Protein AF-A0A9P7K739-F1 (afdb_monomer_lite)

Structure (mmCIF, N/CA/C/O backbone):
data_AF-A0A9P7K739-F1
#
_entry.id   AF-A0A9P7K739-F1
#
loop_
_atom_site.group_PDB
_atom_site.id
_atom_site.type_symbol
_atom_site.label_atom_id
_atom_site.label_alt_id
_atom_site.label_comp_id
_atom_site.label_asym_id
_atom_site.label_entity_id
_atom_site.label_seq_id
_atom_site.pdbx_PDB_ins_code
_atom_site.Cartn_x
_atom_site.Cartn_y
_atom_site.Cartn_z
_atom_site.occupancy
_atom_site.B_iso_or_equiv
_atom_site.auth_seq_id
_atom_site.auth_comp_id
_atom_site.auth_asym_id
_atom_site.auth_atom_id
_atom_site.pdbx_PDB_model_num
ATOM 1 N N . MET A 1 1 ? -14.513 -6.917 37.437 1.00 59.06 1 MET A N 1
ATOM 2 C CA . MET A 1 1 ? -15.025 -7.796 36.363 1.00 59.06 1 MET A CA 1
ATOM 3 C C . MET A 1 1 ? -13.858 -8.603 35.803 1.00 59.06 1 MET A C 1
ATOM 5 O O . MET A 1 1 ? -12.875 -7.998 35.374 1.00 59.06 1 MET A O 1
ATOM 9 N N . ASP A 1 2 ? -13.945 -9.932 35.868 1.00 82.88 2 ASP A N 1
ATOM 10 C CA . ASP A 1 2 ? -12.920 -10.874 35.389 1.00 82.88 2 ASP A CA 1
ATOM 11 C C . ASP A 1 2 ? -12.522 -10.598 33.917 1.00 82.88 2 ASP A C 1
ATOM 13 O O . ASP A 1 2 ? -13.332 -10.097 33.127 1.00 82.88 2 ASP A O 1
ATOM 17 N N . ARG A 1 3 ? -11.258 -10.857 33.553 1.00 74.19 3 ARG A N 1
ATOM 18 C CA . ARG A 1 3 ? -10.742 -10.706 32.179 1.00 74.19 3 ARG A CA 1
ATOM 19 C C . ARG A 1 3 ? -11.468 -11.645 31.219 1.00 74.19 3 ARG A C 1
ATOM 21 O O . ARG A 1 3 ? -11.829 -11.211 30.130 1.00 74.19 3 ARG A O 1
ATOM 28 N N . THR A 1 4 ? -11.750 -12.873 31.641 1.00 80.75 4 THR A N 1
ATOM 29 C CA . THR A 1 4 ? -12.444 -13.879 30.823 1.00 80.75 4 THR A CA 1
ATOM 30 C C . THR A 1 4 ? -13.856 -13.419 30.464 1.00 80.75 4 THR A C 1
ATOM 32 O O . THR A 1 4 ? -14.240 -13.415 29.293 1.00 80.75 4 THR A O 1
ATOM 35 N N . ALA A 1 5 ? -14.591 -12.912 31.458 1.00 79.19 5 ALA A N 1
ATOM 36 C CA . ALA A 1 5 ? -15.921 -12.337 31.269 1.00 79.19 5 ALA A CA 1
ATOM 37 C C . ALA A 1 5 ? -15.910 -11.116 30.329 1.00 79.19 5 ALA A C 1
ATOM 39 O O . ALA A 1 5 ? -16.837 -10.928 29.542 1.00 79.19 5 ALA A O 1
ATOM 40 N N . LEU A 1 6 ? -14.846 -10.302 30.359 1.00 75.12 6 LEU A N 1
ATOM 41 C CA . LEU A 1 6 ? -14.704 -9.175 29.435 1.00 75.12 6 LEU A CA 1
ATOM 42 C C . LEU A 1 6 ? -14.534 -9.622 27.991 1.00 75.12 6 LEU A C 1
ATOM 44 O O . LEU A 1 6 ? -15.172 -9.078 27.094 1.00 75.12 6 LEU A O 1
ATOM 48 N N . THR A 1 7 ? -13.636 -10.579 27.768 1.00 80.00 7 THR A N 1
ATOM 49 C CA . THR A 1 7 ? -13.336 -11.079 26.429 1.00 80.00 7 THR A CA 1
ATOM 50 C C . THR A 1 7 ? -14.565 -11.746 25.823 1.00 80.00 7 THR A C 1
ATOM 52 O O . THR A 1 7 ? -14.852 -11.526 24.647 1.00 80.00 7 THR A O 1
ATOM 55 N N . ALA A 1 8 ? -15.330 -12.492 26.627 1.00 83.44 8 ALA A N 1
ATOM 56 C CA . ALA A 1 8 ? -16.600 -13.072 26.206 1.00 83.44 8 ALA A CA 1
ATOM 57 C C . ALA A 1 8 ? -17.626 -11.991 25.820 1.00 83.44 8 ALA A C 1
ATOM 59 O O . ALA A 1 8 ? -18.196 -12.052 24.732 1.00 83.44 8 ALA A O 1
ATOM 60 N N . ALA A 1 9 ? -17.798 -10.957 26.652 1.00 82.00 9 ALA A N 1
ATOM 61 C CA . ALA A 1 9 ? -18.731 -9.863 26.378 1.00 82.00 9 ALA A CA 1
ATOM 62 C C . ALA A 1 9 ? -18.349 -9.052 25.124 1.00 82.00 9 ALA 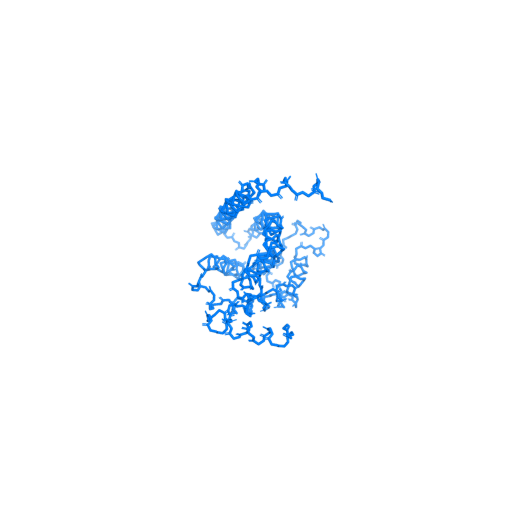A C 1
ATOM 64 O O . ALA A 1 9 ? -19.210 -8.707 24.314 1.00 82.00 9 ALA A O 1
ATOM 65 N N . PHE A 1 10 ? -17.053 -8.791 24.924 1.00 83.12 10 PHE A N 1
ATOM 66 C CA . PHE A 1 10 ? -16.542 -8.142 23.717 1.00 83.12 10 PHE A CA 1
ATOM 67 C C . PHE A 1 10 ? -16.831 -8.970 22.461 1.00 83.12 10 PHE A C 1
ATOM 69 O O . PHE A 1 10 ? -17.372 -8.439 21.494 1.00 83.12 10 PHE A O 1
ATOM 76 N N . ARG A 1 11 ? -16.511 -10.273 22.476 1.00 83.94 11 ARG A N 1
ATOM 77 C CA . ARG A 1 11 ? -16.771 -11.166 21.336 1.00 83.94 11 ARG A CA 1
ATOM 78 C C . ARG A 1 11 ? -18.259 -11.263 21.021 1.00 83.94 11 ARG A C 1
ATOM 80 O O . ARG A 1 11 ? -18.623 -11.163 19.858 1.00 83.94 11 ARG A O 1
ATOM 87 N N . ALA A 1 12 ? -19.111 -11.380 22.039 1.00 85.31 12 ALA A N 1
ATOM 88 C CA . ALA A 1 12 ? -20.559 -11.415 21.854 1.00 85.31 12 ALA A CA 1
ATOM 89 C C . ALA A 1 12 ? -21.079 -10.137 21.173 1.00 85.31 12 ALA A C 1
ATOM 91 O O . ALA A 1 12 ? -21.854 -10.212 20.222 1.00 85.31 12 ALA A O 1
ATOM 92 N N . LYS A 1 13 ? -20.600 -8.959 21.597 1.00 84.62 13 LYS A N 1
ATOM 93 C CA . LYS A 1 13 ? -20.976 -7.677 20.982 1.00 84.62 13 LYS A CA 1
ATOM 94 C C . LYS A 1 13 ? -20.427 -7.528 19.560 1.00 84.62 13 LYS A C 1
ATOM 96 O O . LYS A 1 13 ? -21.129 -7.029 18.682 1.00 84.62 13 LYS A O 1
ATOM 101 N N . LEU A 1 14 ? -19.197 -7.986 19.319 1.00 84.56 14 LEU A N 1
ATOM 102 C CA . LEU A 1 14 ? -18.594 -8.020 17.987 1.00 84.56 14 LEU A CA 1
ATOM 103 C C . LEU A 1 14 ? -19.413 -8.893 17.032 1.00 84.56 14 LEU A C 1
ATOM 105 O O . LEU A 1 14 ? -19.762 -8.430 15.945 1.00 84.56 14 LEU A O 1
ATOM 109 N N . HIS A 1 15 ? -19.774 -10.098 17.470 1.00 85.88 15 HIS A N 1
ATOM 110 C CA . HIS A 1 15 ? -20.603 -11.033 16.718 1.00 85.88 15 HIS A CA 1
ATOM 111 C C . HIS A 1 15 ? -21.984 -10.438 16.411 1.00 85.88 15 HIS A C 1
ATOM 113 O O . HIS A 1 15 ? -22.372 -10.346 15.249 1.00 85.88 15 HIS A O 1
ATOM 119 N N . ALA A 1 16 ? -22.677 -9.914 17.429 1.00 85.69 16 ALA A N 1
ATOM 120 C CA . ALA A 1 16 ? -23.993 -9.290 17.277 1.00 85.69 16 ALA A CA 1
ATOM 121 C C . ALA A 1 16 ? -23.985 -8.072 16.336 1.00 85.69 16 ALA A C 1
ATOM 123 O O . ALA A 1 16 ? -24.974 -7.796 15.665 1.00 85.69 16 ALA A O 1
ATOM 124 N N . SER A 1 17 ? -22.866 -7.343 16.256 1.00 83.25 17 SER A N 1
ATOM 125 C CA . SER A 1 17 ? -22.725 -6.204 15.341 1.00 83.25 17 SER A CA 1
ATOM 126 C C . SER A 1 17 ? -22.482 -6.596 13.878 1.00 83.25 17 SER A C 1
ATOM 128 O O . SER A 1 17 ? -22.439 -5.716 13.019 1.00 83.25 17 SER A O 1
ATOM 130 N N . GLY A 1 18 ? -22.238 -7.881 13.588 1.00 82.69 18 GLY A N 1
ATOM 131 C CA . GLY A 1 18 ? -21.850 -8.365 12.260 1.00 82.69 18 GLY A CA 1
ATOM 132 C C . GLY A 1 18 ? -20.458 -7.908 11.795 1.00 82.69 18 GLY A C 1
ATOM 133 O O . GLY A 1 18 ? -20.056 -8.200 10.671 1.00 82.69 18 GLY A O 1
ATOM 134 N N . LYS A 1 19 ? -19.690 -7.204 12.641 1.00 80.38 19 LYS A N 1
ATOM 135 C CA . LYS A 1 19 ? -18.358 -6.660 12.308 1.00 80.38 19 LYS A CA 1
ATOM 136 C C . LYS A 1 19 ? -17.217 -7.649 12.561 1.00 80.38 19 LYS A C 1
ATOM 138 O O . LYS A 1 19 ? -16.055 -7.306 12.351 1.00 80.38 19 LYS A O 1
ATOM 143 N N . GLU A 1 20 ? -17.518 -8.866 13.006 1.00 83.06 20 GLU A N 1
ATOM 144 C CA . GLU A 1 20 ? -16.526 -9.899 13.327 1.00 83.06 20 GLU A CA 1
ATOM 145 C C . GLU A 1 20 ? -15.560 -10.218 12.171 1.00 83.06 20 GLU A C 1
ATOM 147 O O . GLU A 1 20 ? -14.346 -10.133 12.387 1.00 83.06 20 GLU A O 1
ATOM 152 N N . PRO A 1 21 ? -16.029 -10.465 10.928 1.00 80.25 21 PRO A N 1
ATOM 153 C CA . PRO A 1 21 ? -15.128 -10.745 9.808 1.00 80.25 21 PRO A CA 1
ATOM 154 C C . PRO A 1 21 ? -14.206 -9.564 9.493 1.00 80.25 21 PRO A C 1
ATOM 156 O O . PRO A 1 21 ? -13.033 -9.741 9.182 1.00 80.25 21 PRO A O 1
ATOM 159 N N . MET A 1 22 ? -14.728 -8.345 9.621 1.00 78.56 22 MET A N 1
ATOM 160 C CA . MET A 1 22 ? -13.981 -7.113 9.397 1.00 78.56 22 MET A CA 1
ATOM 161 C C . MET A 1 22 ? -12.893 -6.920 10.456 1.00 78.56 22 MET A C 1
ATOM 163 O O . MET A 1 22 ? -11.759 -6.582 10.127 1.00 78.56 22 MET A O 1
ATOM 167 N N . TYR A 1 23 ? -13.219 -7.151 11.727 1.00 81.69 23 TYR A N 1
ATOM 168 C CA . TYR A 1 23 ? -12.283 -7.011 12.836 1.00 81.69 23 TYR A CA 1
ATOM 169 C C . TYR A 1 23 ? -11.104 -7.989 12.718 1.00 81.69 23 TYR A C 1
ATOM 171 O O . TYR A 1 23 ? -9.946 -7.566 12.754 1.00 81.69 23 TYR A O 1
ATOM 179 N N . TYR A 1 24 ? -11.385 -9.280 12.513 1.00 84.00 24 TYR A N 1
ATOM 180 C CA . TYR A 1 24 ? -10.335 -10.287 12.343 1.00 84.00 24 TYR A CA 1
ATOM 181 C C . TYR A 1 24 ? -9.588 -10.139 11.017 1.00 84.00 24 TYR A C 1
ATOM 183 O O . TYR A 1 24 ? -8.374 -10.330 10.988 1.00 84.00 24 TYR A O 1
ATOM 191 N N . GLY A 1 25 ? -10.274 -9.713 9.952 1.00 81.44 25 GLY A N 1
ATOM 192 C CA . GLY A 1 25 ? -9.646 -9.372 8.678 1.00 81.44 25 GLY A CA 1
ATOM 193 C C . GLY A 1 25 ? -8.600 -8.267 8.831 1.00 81.44 25 GLY A C 1
ATOM 194 O O . GLY A 1 25 ? -7.472 -8.436 8.383 1.00 81.44 25 GLY A O 1
ATOM 195 N N . LEU A 1 26 ? -8.912 -7.177 9.544 1.00 79.44 26 LEU A N 1
ATOM 196 C CA . LEU A 1 26 ? -7.956 -6.086 9.793 1.00 79.44 26 LEU A CA 1
ATOM 197 C C . LEU A 1 26 ? -6.747 -6.537 10.632 1.00 79.44 26 LEU A C 1
ATOM 199 O O . LEU A 1 26 ? -5.622 -6.111 10.369 1.00 79.44 26 LEU A O 1
ATOM 203 N N 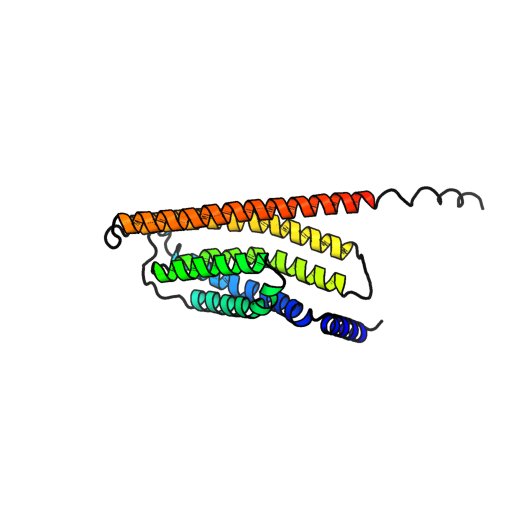. LEU A 1 27 ? -6.956 -7.404 11.629 1.00 83.75 27 LEU A N 1
ATOM 204 C CA . LEU A 1 27 ? -5.861 -7.978 12.421 1.00 83.75 27 LEU A CA 1
ATOM 205 C C . LEU A 1 27 ? -4.948 -8.868 11.572 1.00 83.75 27 LEU A C 1
ATOM 207 O O . LEU A 1 27 ? -3.725 -8.730 11.639 1.00 83.75 27 LEU A O 1
ATOM 211 N N . LEU A 1 28 ? -5.539 -9.741 10.752 1.00 84.56 28 LEU A N 1
ATOM 212 C CA . LEU A 1 28 ? -4.801 -10.588 9.822 1.00 84.56 28 LEU A CA 1
ATOM 213 C C . LEU A 1 28 ? -4.026 -9.740 8.809 1.00 84.56 28 LEU A C 1
ATOM 215 O O . LEU A 1 28 ? -2.846 -9.994 8.589 1.00 84.56 28 LEU A O 1
ATOM 219 N N . CYS A 1 29 ? -4.640 -8.687 8.264 1.00 80.12 29 CYS A N 1
ATOM 220 C CA . CYS A 1 29 ? -3.971 -7.753 7.362 1.00 80.12 29 CYS A CA 1
ATOM 221 C C . CYS A 1 29 ? -2.737 -7.130 8.017 1.00 80.12 29 CYS A C 1
ATOM 223 O O . CYS A 1 29 ? -1.662 -7.163 7.431 1.00 80.12 29 CYS A O 1
ATOM 225 N N . ASN A 1 30 ? -2.848 -6.623 9.248 1.00 82.69 30 ASN A N 1
ATOM 226 C CA . ASN A 1 30 ? -1.698 -6.070 9.969 1.00 82.69 30 ASN A CA 1
ATOM 227 C C . ASN A 1 30 ? -0.558 -7.079 10.126 1.00 82.69 30 ASN A C 1
ATOM 229 O O . ASN A 1 30 ? 0.599 -6.738 9.876 1.00 82.69 30 ASN A O 1
ATOM 233 N N . LEU A 1 31 ? -0.880 -8.314 10.510 1.00 85.50 31 LEU A N 1
ATOM 234 C CA . LEU A 1 31 ? 0.114 -9.369 10.665 1.00 85.50 31 LEU A CA 1
ATOM 235 C C . LEU A 1 31 ? 0.797 -9.693 9.330 1.00 85.50 31 LEU A C 1
ATOM 237 O O . LEU A 1 31 ? 2.024 -9.690 9.246 1.00 85.50 31 LEU A O 1
ATOM 241 N N . LEU A 1 32 ? 0.007 -9.904 8.275 1.00 84.06 32 LEU A N 1
ATOM 242 C CA . LEU A 1 32 ? 0.515 -10.203 6.939 1.00 84.06 32 LEU A CA 1
ATOM 243 C C . LEU A 1 32 ? 1.358 -9.054 6.383 1.00 84.06 32 LEU A C 1
ATOM 245 O O . LEU A 1 32 ? 2.389 -9.309 5.775 1.00 84.06 32 LEU A O 1
ATOM 249 N N . MET A 1 33 ? 0.983 -7.795 6.624 1.00 81.19 33 MET A N 1
ATOM 250 C CA . MET A 1 33 ? 1.767 -6.631 6.199 1.00 81.19 33 MET A CA 1
ATOM 251 C C . MET A 1 33 ? 3.132 -6.558 6.878 1.00 81.19 33 MET A C 1
ATOM 253 O O . MET A 1 33 ? 4.126 -6.281 6.207 1.00 81.19 33 MET A O 1
ATOM 257 N N . LEU A 1 34 ? 3.183 -6.810 8.188 1.00 82.88 34 LEU A N 1
ATOM 258 C CA . LEU A 1 34 ? 4.429 -6.802 8.955 1.00 82.88 34 LEU A CA 1
ATOM 259 C C . LEU A 1 34 ? 5.368 -7.925 8.510 1.00 82.88 34 LEU A C 1
ATOM 261 O O . LEU A 1 34 ? 6.566 -7.694 8.369 1.00 82.88 34 LEU A O 1
ATOM 265 N N . ILE A 1 35 ? 4.820 -9.112 8.237 1.00 86.12 35 ILE A N 1
ATOM 266 C CA . ILE A 1 35 ? 5.601 -10.258 7.762 1.00 86.12 35 ILE A CA 1
ATOM 267 C C . ILE A 1 35 ? 6.033 -10.057 6.307 1.00 86.12 35 ILE A C 1
ATOM 269 O O . ILE A 1 35 ? 7.185 -10.311 5.983 1.00 86.12 35 ILE A O 1
ATOM 273 N N . ALA A 1 36 ? 5.147 -9.583 5.427 1.00 85.69 36 ALA A N 1
ATOM 274 C CA . ALA A 1 36 ? 5.422 -9.447 3.996 1.00 85.69 36 ALA A CA 1
ATOM 275 C C . ALA A 1 36 ? 6.399 -8.311 3.675 1.00 85.69 36 ALA A C 1
ATOM 277 O O . ALA A 1 36 ? 7.162 -8.420 2.716 1.00 85.69 36 ALA A O 1
ATOM 278 N N . PHE A 1 37 ? 6.381 -7.221 4.452 1.00 83.81 37 PHE A N 1
ATOM 279 C CA . PHE A 1 37 ? 7.212 -6.041 4.210 1.00 83.81 37 PHE A CA 1
ATOM 280 C C . PHE A 1 37 ? 8.700 -6.351 3.961 1.00 83.81 37 PHE A C 1
ATOM 282 O O . PHE A 1 37 ? 9.189 -5.945 2.903 1.00 83.81 37 PHE A O 1
ATOM 289 N N . PRO A 1 38 ? 9.427 -7.068 4.844 1.00 85.06 38 PRO A N 1
ATOM 290 C CA . PRO A 1 38 ? 10.844 -7.357 4.623 1.00 85.06 38 PRO A CA 1
ATOM 291 C C . PRO A 1 38 ? 11.086 -8.164 3.342 1.00 85.06 38 PRO A C 1
ATOM 293 O O . PRO A 1 38 ? 12.067 -7.912 2.647 1.00 85.06 38 PRO A O 1
ATOM 296 N N . PHE A 1 39 ? 10.180 -9.074 2.971 1.00 88.75 39 PHE A N 1
ATOM 297 C CA . PHE A 1 39 ? 10.291 -9.829 1.721 1.00 88.75 39 PHE A CA 1
ATOM 298 C C . PHE A 1 39 ? 10.070 -8.940 0.495 1.00 88.75 39 PHE A C 1
ATOM 300 O O . PHE A 1 39 ? 10.852 -9.008 -0.452 1.00 88.75 39 PHE A O 1
ATOM 307 N N . CYS A 1 40 ? 9.066 -8.056 0.529 1.00 84.06 40 CYS A N 1
ATOM 308 C CA . CYS A 1 40 ? 8.819 -7.089 -0.541 1.00 84.06 40 CYS A CA 1
ATOM 309 C C . CYS A 1 40 ? 9.993 -6.112 -0.707 1.00 84.06 40 CYS A C 1
ATOM 311 O O . CYS A 1 40 ? 10.435 -5.860 -1.827 1.00 84.06 40 CYS A O 1
ATOM 313 N N . ALA A 1 41 ? 10.527 -5.592 0.402 1.00 81.94 41 ALA A N 1
ATOM 314 C CA . ALA A 1 41 ? 11.668 -4.683 0.399 1.00 81.94 41 ALA A CA 1
ATOM 315 C C . ALA A 1 41 ? 12.941 -5.373 -0.110 1.00 81.94 41 ALA A C 1
ATOM 317 O O . ALA A 1 41 ? 13.647 -4.804 -0.935 1.00 81.94 41 ALA A O 1
ATOM 318 N N . ASN A 1 42 ? 13.206 -6.611 0.316 1.00 84.69 42 ASN A N 1
ATOM 319 C CA . ASN A 1 42 ? 14.351 -7.388 -0.152 1.00 84.69 42 ASN A CA 1
ATOM 320 C C . ASN A 1 42 ? 14.244 -7.743 -1.642 1.00 84.69 42 ASN A C 1
ATOM 322 O O . ASN A 1 42 ? 15.225 -7.620 -2.368 1.00 84.69 42 ASN A O 1
ATOM 326 N N . ALA A 1 43 ? 13.061 -8.149 -2.114 1.00 82.69 43 ALA A N 1
ATOM 327 C CA . ALA A 1 43 ? 12.824 -8.431 -3.530 1.00 82.69 43 ALA A CA 1
ATOM 328 C C . ALA A 1 43 ? 13.028 -7.176 -4.391 1.00 82.69 43 ALA A C 1
ATOM 330 O O . ALA A 1 43 ? 13.725 -7.230 -5.401 1.00 82.69 43 ALA A O 1
ATOM 331 N N . PHE A 1 44 ? 12.495 -6.030 -3.949 1.00 79.25 44 PHE A N 1
ATOM 332 C CA . PHE A 1 44 ? 12.751 -4.741 -4.587 1.00 79.25 44 PHE A CA 1
ATOM 333 C C . PHE A 1 44 ? 14.248 -4.404 -4.582 1.00 79.25 44 PHE A C 1
ATOM 335 O O . PHE A 1 44 ? 14.824 -4.118 -5.628 1.00 79.25 44 PHE A O 1
ATOM 342 N N . TRP A 1 45 ? 14.905 -4.489 -3.423 1.00 77.94 45 TRP A N 1
ATOM 343 C CA . TRP A 1 45 ? 16.311 -4.125 -3.294 1.00 77.94 45 TRP A CA 1
ATOM 344 C C . TRP A 1 45 ? 17.214 -4.991 -4.171 1.00 77.94 45 TRP A C 1
ATOM 346 O O . TRP A 1 45 ? 18.045 -4.472 -4.904 1.00 77.94 45 TRP A O 1
ATOM 356 N N . LYS A 1 46 ? 17.017 -6.311 -4.176 1.00 77.62 46 LYS A N 1
ATOM 357 C CA . LYS A 1 46 ? 17.796 -7.222 -5.024 1.00 77.62 46 LYS A CA 1
ATOM 358 C C . LYS A 1 46 ? 17.566 -6.985 -6.514 1.00 77.62 46 LYS A C 1
ATOM 360 O O . LYS A 1 46 ? 18.513 -7.083 -7.288 1.00 77.62 46 LYS A O 1
ATOM 365 N N . GLN A 1 47 ? 16.339 -6.662 -6.915 1.00 73.69 47 GLN A N 1
ATOM 366 C CA . GLN A 1 47 ? 16.017 -6.437 -8.322 1.00 73.69 47 GLN A CA 1
ATOM 367 C C . GLN A 1 47 ? 16.629 -5.138 -8.867 1.00 73.69 47 GLN A C 1
ATOM 369 O O . GLN A 1 47 ? 17.003 -5.091 -10.034 1.00 73.69 47 GLN A O 1
ATOM 374 N N . TRP A 1 48 ? 16.725 -4.093 -8.040 1.00 69.06 48 TRP A N 1
ATOM 375 C CA . TRP A 1 48 ? 17.105 -2.748 -8.493 1.00 69.06 48 TRP A CA 1
ATOM 376 C C . TRP A 1 48 ? 18.491 -2.282 -8.005 1.00 69.06 48 TRP A C 1
ATOM 378 O O . TRP A 1 48 ? 19.126 -1.451 -8.651 1.00 69.06 48 TRP A O 1
ATOM 388 N N . PHE A 1 49 ? 18.999 -2.836 -6.903 1.00 69.00 49 PHE A N 1
ATOM 389 C CA . PHE A 1 49 ? 20.203 -2.372 -6.190 1.00 69.00 49 PHE A CA 1
ATOM 390 C C . PHE A 1 49 ? 21.232 -3.487 -5.927 1.00 69.00 49 PHE A C 1
ATOM 392 O O . PHE A 1 49 ? 22.073 -3.366 -5.038 1.00 69.00 49 PHE A O 1
ATOM 399 N N . SER A 1 50 ? 21.186 -4.590 -6.678 1.00 61.34 50 SER A N 1
ATOM 400 C CA . SER A 1 50 ? 22.145 -5.700 -6.548 1.00 61.34 50 SER A CA 1
ATOM 401 C C . SER A 1 50 ? 23.569 -5.370 -7.017 1.00 61.34 50 SER A C 1
ATOM 403 O O . SER A 1 50 ? 24.472 -6.168 -6.774 1.00 61.34 50 SER A O 1
ATOM 405 N N . SER A 1 51 ? 23.816 -4.203 -7.624 1.00 52.97 51 SER A N 1
ATOM 406 C CA . SER A 1 51 ? 25.169 -3.701 -7.883 1.00 52.97 51 SER A CA 1
ATOM 407 C C . SER A 1 51 ? 25.273 -2.197 -7.562 1.00 52.97 51 SER A C 1
ATOM 409 O O . SER A 1 51 ? 24.319 -1.453 -7.766 1.00 52.97 51 SER A O 1
ATOM 411 N N . PRO A 1 52 ? 26.420 -1.682 -7.086 1.00 45.81 52 PRO A N 1
ATOM 412 C CA . PRO A 1 52 ? 26.600 -0.244 -6.837 1.00 45.81 52 PRO A CA 1
ATOM 413 C C . PRO A 1 52 ? 26.418 0.631 -8.092 1.00 45.81 52 PRO A C 1
ATOM 415 O O . PRO A 1 52 ? 26.071 1.804 -7.991 1.00 45.81 52 PRO A O 1
ATOM 418 N N . LEU A 1 53 ? 26.606 0.049 -9.283 1.00 48.38 53 LEU A N 1
ATOM 419 C CA . LEU A 1 53 ? 26.341 0.674 -10.584 1.00 48.38 53 LEU A CA 1
ATOM 420 C C . LEU A 1 53 ? 24.898 0.419 -11.071 1.00 48.38 53 LEU A C 1
ATOM 422 O O . LEU A 1 53 ? 24.497 0.935 -12.116 1.00 48.38 53 LEU A O 1
ATOM 426 N N . SER A 1 54 ? 24.099 -0.363 -10.331 1.00 50.66 54 SER A N 1
ATOM 427 C CA . SER A 1 54 ? 22.817 -0.888 -10.801 1.00 50.66 54 SER A CA 1
ATOM 428 C C . SER A 1 54 ? 21.641 0.073 -10.689 1.00 50.66 54 SER A C 1
ATOM 430 O O . SER A 1 54 ? 20.653 -0.118 -11.388 1.00 50.66 54 SER A O 1
ATOM 432 N N . PHE A 1 55 ? 21.763 1.149 -9.907 1.00 45.25 55 PHE A N 1
ATOM 433 C CA . PHE A 1 55 ? 20.785 2.247 -9.910 1.00 45.25 55 PHE A CA 1
ATOM 434 C C . PHE A 1 55 ? 20.625 2.866 -11.317 1.00 45.25 55 PHE A C 1
ATOM 436 O O . PHE A 1 55 ? 19.548 3.348 -11.669 1.00 45.25 55 PHE A O 1
ATOM 443 N N . LEU A 1 56 ? 21.685 2.815 -12.136 1.00 47.81 56 LEU A N 1
ATOM 444 C CA . LEU A 1 56 ? 21.674 3.217 -13.544 1.00 47.81 56 LEU A CA 1
ATOM 445 C C . LEU A 1 56 ? 21.389 2.047 -14.494 1.00 47.81 56 LEU A C 1
ATOM 447 O O . LEU A 1 56 ? 21.071 2.284 -15.664 1.00 47.81 56 LEU A O 1
ATOM 451 N N . SER A 1 57 ? 21.525 0.808 -14.021 1.00 49.25 57 SER A N 1
ATOM 452 C CA . SER A 1 57 ? 21.289 -0.384 -14.825 1.00 49.25 57 SER A CA 1
ATOM 453 C C . SER A 1 57 ? 19.805 -0.702 -14.901 1.00 49.25 57 SER A C 1
ATOM 455 O O . SER A 1 57 ? 19.017 -0.450 -13.993 1.00 49.25 57 SER A O 1
ATOM 457 N N . VAL A 1 58 ? 19.427 -1.242 -16.037 1.00 54.38 58 VAL A N 1
ATOM 458 C CA . VAL A 1 58 ? 18.046 -1.510 -16.395 1.00 54.38 58 VAL A CA 1
ATOM 459 C C . VAL A 1 58 ? 17.659 -2.838 -15.754 1.00 54.38 58 VAL A C 1
ATOM 461 O O . VAL A 1 58 ? 18.474 -3.761 -15.805 1.00 54.38 58 VAL A O 1
ATOM 464 N N . PRO A 1 59 ? 16.460 -2.973 -15.153 1.00 57.97 59 PRO A N 1
ATOM 465 C CA . PRO A 1 59 ? 15.977 -4.262 -14.671 1.00 57.97 59 PRO A CA 1
ATOM 466 C C . PRO A 1 59 ? 16.142 -5.302 -15.749 1.00 57.97 59 PRO A C 1
ATOM 468 O O . PRO A 1 59 ? 15.753 -5.050 -16.890 1.00 57.97 59 PRO A O 1
ATOM 471 N N . ASN A 1 60 ? 16.669 -6.461 -15.374 1.00 55.84 60 ASN A N 1
ATOM 472 C CA . ASN A 1 60 ? 16.773 -7.551 -16.317 1.00 55.84 60 ASN A CA 1
ATOM 473 C C . ASN A 1 60 ? 15.340 -8.021 -16.655 1.00 55.84 60 ASN A C 1
ATOM 475 O O . ASN A 1 60 ? 14.638 -8.502 -15.757 1.00 55.84 60 ASN A O 1
ATOM 479 N N . PRO A 1 61 ? 14.856 -7.805 -17.888 1.00 56.69 61 PRO A N 1
ATOM 480 C CA . PRO A 1 61 ? 13.521 -8.223 -18.307 1.00 56.69 61 PRO A CA 1
ATOM 481 C C . PRO A 1 61 ? 13.441 -9.747 -18.275 1.00 56.69 61 PRO A C 1
ATOM 483 O O . PRO A 1 61 ? 14.437 -10.414 -18.557 1.00 56.69 61 PRO A O 1
ATOM 486 N N . GLY A 1 62 ? 12.297 -10.304 -17.887 1.00 58.44 62 GLY A N 1
ATOM 487 C CA . GLY A 1 62 ? 12.164 -11.751 -17.713 1.00 58.44 62 GLY A CA 1
ATOM 488 C C . GLY A 1 62 ? 12.993 -12.337 -16.561 1.00 58.44 62 GLY A C 1
ATOM 489 O O . GLY A 1 62 ? 13.111 -13.558 -16.458 1.00 58.44 62 GLY A O 1
ATOM 490 N N . ALA A 1 63 ? 13.569 -11.506 -15.677 1.00 68.62 63 ALA A N 1
ATOM 491 C CA . ALA A 1 63 ? 14.179 -12.008 -14.451 1.00 68.62 63 ALA A CA 1
ATOM 492 C C . ALA A 1 63 ? 13.134 -12.799 -13.645 1.00 68.62 63 ALA A C 1
ATOM 494 O O . ALA A 1 63 ? 12.039 -12.275 -13.388 1.00 68.62 63 ALA A O 1
ATOM 495 N N . PRO A 1 64 ? 13.462 -14.032 -13.216 1.00 74.25 64 PRO A N 1
ATOM 496 C CA . PRO A 1 64 ? 12.535 -14.839 -12.445 1.00 74.25 64 PRO A CA 1
ATOM 497 C C . PRO A 1 64 ? 12.183 -14.134 -11.135 1.00 74.25 64 PRO A C 1
ATOM 499 O O . PRO A 1 64 ? 13.001 -13.438 -10.523 1.00 74.25 64 PRO A O 1
ATOM 502 N N . ILE A 1 65 ? 10.944 -14.328 -10.690 1.00 78.69 65 ILE A N 1
ATOM 503 C CA . ILE A 1 65 ? 10.490 -13.851 -9.387 1.00 78.69 65 ILE A CA 1
ATOM 504 C C . ILE A 1 65 ? 11.347 -14.548 -8.323 1.00 78.69 65 ILE A C 1
ATOM 506 O O . ILE A 1 65 ? 11.369 -15.769 -8.225 1.00 78.69 65 ILE A O 1
ATOM 510 N N . SER A 1 66 ? 12.093 -13.772 -7.535 1.00 83.69 66 SER A N 1
ATOM 511 C CA . SER A 1 66 ? 12.865 -14.330 -6.417 1.00 83.69 66 SER A CA 1
ATOM 512 C C . SER A 1 66 ? 11.939 -14.959 -5.369 1.00 83.69 66 SER A C 1
ATOM 514 O O . SER A 1 66 ? 10.815 -14.495 -5.198 1.00 83.69 66 SER A O 1
ATOM 516 N N . THR A 1 67 ? 12.431 -15.893 -4.552 1.00 89.38 67 THR A N 1
ATOM 517 C CA . THR A 1 67 ? 11.659 -16.465 -3.428 1.00 89.38 67 THR A CA 1
ATOM 518 C C . THR A 1 67 ? 11.078 -15.390 -2.497 1.00 89.38 67 THR A C 1
ATOM 520 O O . THR A 1 67 ? 9.951 -15.495 -2.025 1.00 89.38 67 THR A O 1
ATOM 523 N N . SER A 1 68 ? 11.811 -14.293 -2.252 1.00 87.25 68 SER A N 1
ATOM 524 C CA . SER A 1 68 ? 11.272 -13.153 -1.491 1.00 87.25 68 SER A CA 1
ATOM 525 C C . SER A 1 68 ? 10.128 -12.444 -2.227 1.00 87.25 68 SER A C 1
ATOM 527 O O . SER A 1 68 ? 9.172 -11.998 -1.597 1.00 87.25 68 SER A O 1
ATOM 529 N N . GLY A 1 69 ? 10.205 -12.355 -3.554 1.00 83.44 69 GLY A N 1
ATOM 530 C CA . GLY A 1 69 ? 9.134 -11.829 -4.396 1.00 83.44 69 GLY A CA 1
ATOM 531 C C . GLY A 1 69 ? 7.883 -12.705 -4.352 1.00 83.44 69 GLY A C 1
ATOM 532 O O . GLY A 1 69 ? 6.789 -12.178 -4.170 1.00 83.44 69 GLY A O 1
ATOM 533 N N . GLU A 1 70 ? 8.042 -14.027 -4.416 1.00 86.75 70 GLU A N 1
ATOM 534 C CA . GLU A 1 70 ? 6.940 -14.992 -4.304 1.00 86.75 70 GLU A CA 1
ATOM 535 C C . GLU A 1 70 ? 6.235 -14.881 -2.951 1.00 86.75 70 GLU A C 1
ATOM 537 O O . GLU A 1 70 ? 5.009 -14.766 -2.899 1.00 86.75 70 GLU A O 1
ATOM 542 N N . ILE A 1 71 ? 6.999 -14.830 -1.852 1.00 86.88 71 ILE A N 1
ATOM 543 C CA . ILE A 1 71 ? 6.451 -14.644 -0.500 1.00 86.88 71 ILE A CA 1
ATOM 544 C C . ILE A 1 71 ? 5.717 -13.300 -0.402 1.00 86.88 71 ILE A C 1
ATOM 546 O O . ILE A 1 71 ? 4.597 -13.249 0.106 1.00 86.88 71 ILE A O 1
ATOM 550 N N . CYS A 1 72 ? 6.311 -12.216 -0.915 1.00 85.75 72 CYS A N 1
ATOM 551 C CA . CYS A 1 72 ? 5.684 -10.893 -0.936 1.00 85.75 72 CYS A CA 1
ATOM 552 C C . CYS A 1 72 ? 4.332 -10.916 -1.668 1.00 85.75 72 CYS A C 1
ATOM 554 O O . CYS A 1 72 ? 3.322 -10.491 -1.105 1.00 85.75 72 CYS A O 1
ATOM 556 N N . ILE A 1 73 ? 4.303 -11.431 -2.901 1.00 82.25 73 ILE A N 1
ATOM 557 C CA . ILE A 1 73 ? 3.095 -11.492 -3.733 1.00 82.25 73 ILE A CA 1
ATOM 558 C C . ILE A 1 73 ? 2.039 -12.380 -3.071 1.00 82.25 73 ILE A C 1
ATOM 560 O O . ILE A 1 73 ? 0.885 -11.972 -2.962 1.00 82.25 73 ILE A O 1
ATOM 564 N N . THR A 1 74 ? 2.432 -13.549 -2.561 1.00 86.25 74 THR A N 1
ATOM 565 C CA . THR A 1 74 ? 1.516 -14.502 -1.918 1.00 86.25 74 THR A CA 1
ATOM 566 C C . THR A 1 74 ? 0.863 -13.897 -0.680 1.00 86.25 74 THR A C 1
ATOM 568 O O . THR A 1 74 ? -0.363 -13.873 -0.576 1.00 86.25 74 THR A O 1
ATOM 571 N N . MET A 1 75 ? 1.655 -13.332 0.236 1.00 84.00 75 MET A N 1
ATOM 572 C CA . MET A 1 75 ? 1.128 -12.715 1.457 1.00 84.00 75 MET A CA 1
ATOM 573 C C . MET A 1 75 ? 0.202 -11.530 1.148 1.00 84.00 75 MET A C 1
ATOM 575 O O . MET A 1 75 ? -0.811 -11.334 1.822 1.00 84.00 75 MET A O 1
ATOM 579 N N . ARG A 1 76 ? 0.514 -10.755 0.101 1.00 79.38 76 ARG A N 1
ATOM 580 C CA . ARG A 1 76 ? 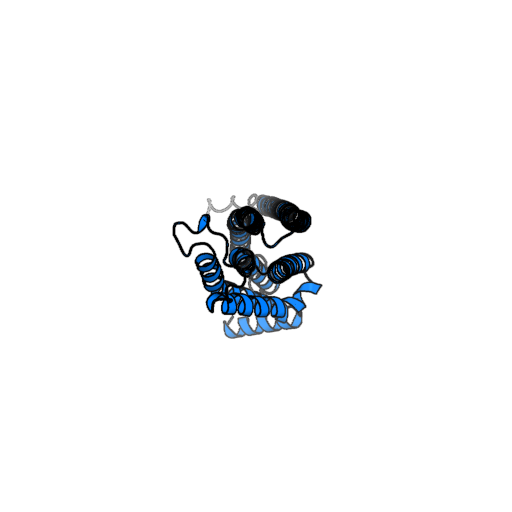-0.335 -9.651 -0.370 1.00 79.38 76 ARG A CA 1
ATOM 581 C C . ARG A 1 76 ? -1.620 -10.144 -1.027 1.00 79.38 76 ARG A C 1
ATOM 583 O O . ARG A 1 76 ? -2.671 -9.559 -0.782 1.00 79.38 76 ARG A O 1
ATOM 590 N N . GLY A 1 77 ? -1.562 -11.239 -1.777 1.00 79.88 77 GLY A N 1
ATOM 591 C CA . GLY A 1 77 ? -2.739 -11.904 -2.330 1.00 79.88 77 GLY A CA 1
ATOM 592 C C . GLY A 1 77 ? -3.689 -12.385 -1.233 1.00 79.88 77 GLY A C 1
ATOM 593 O O . GLY A 1 77 ? -4.876 -12.070 -1.272 1.00 79.88 77 GLY A O 1
ATOM 594 N N . VAL A 1 78 ? -3.166 -13.063 -0.204 1.00 82.06 78 VAL A N 1
ATOM 595 C CA . VAL A 1 78 ? -3.965 -13.505 0.956 1.00 82.06 78 VAL A CA 1
ATOM 596 C C . VAL A 1 78 ? -4.608 -12.313 1.669 1.00 82.06 78 VAL A C 1
ATOM 598 O O . VAL A 1 78 ? -5.794 -12.360 1.994 1.00 82.06 78 VAL A O 1
ATOM 601 N N . MET A 1 79 ? -3.860 -11.221 1.858 1.00 78.94 79 MET A N 1
ATOM 602 C CA . MET A 1 79 ? -4.388 -9.980 2.431 1.00 78.94 79 MET A CA 1
ATOM 603 C C . MET A 1 79 ? -5.566 -9.445 1.604 1.00 78.94 79 MET A C 1
ATOM 605 O O . MET A 1 79 ? -6.646 -9.241 2.154 1.00 78.94 79 MET A O 1
ATOM 609 N N . TRP A 1 80 ? -5.410 -9.302 0.285 1.00 75.81 80 TRP A N 1
ATOM 610 C CA . TRP A 1 80 ? -6.483 -8.809 -0.583 1.00 75.81 80 TRP A CA 1
ATOM 611 C C . TRP A 1 80 ? -7.728 -9.692 -0.558 1.00 75.81 80 TRP A C 1
ATOM 613 O O . TRP A 1 80 ? -8.839 -9.175 -0.452 1.00 75.81 80 TRP A O 1
ATOM 623 N N . LEU A 1 81 ? -7.553 -11.016 -0.591 1.00 76.06 81 LEU A N 1
ATOM 624 C CA . LEU A 1 81 ? -8.663 -11.962 -0.474 1.00 76.06 81 LEU A CA 1
ATOM 625 C C . LEU A 1 81 ? -9.394 -11.811 0.866 1.00 76.06 81 LEU A C 1
ATOM 627 O O . LEU A 1 81 ? -10.625 -11.831 0.903 1.00 76.06 81 LEU A O 1
ATOM 631 N N . SER A 1 82 ? -8.652 -11.594 1.956 1.00 72.12 82 SER A N 1
ATOM 632 C CA . SER A 1 82 ? -9.236 -11.379 3.285 1.00 72.12 82 SER A CA 1
ATOM 633 C C . SER A 1 82 ? -10.021 -10.063 3.403 1.00 72.12 82 SER A C 1
ATOM 635 O O . SER A 1 82 ? -10.921 -9.951 4.237 1.00 72.12 82 SER A O 1
ATOM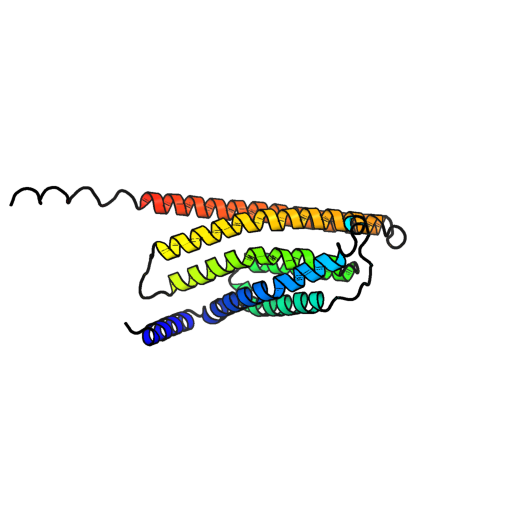 637 N N . GLU A 1 83 ? -9.740 -9.085 2.537 1.00 73.69 83 GLU A N 1
ATOM 638 C CA . GLU A 1 83 ? -10.402 -7.777 2.514 1.00 73.69 83 GLU A CA 1
ATOM 639 C C . GLU A 1 83 ? -11.601 -7.696 1.561 1.00 73.69 83 GLU A C 1
ATOM 641 O O . GLU A 1 83 ? -12.358 -6.727 1.636 1.00 73.69 83 GLU A O 1
ATOM 646 N N . LEU A 1 84 ? -11.854 -8.714 0.727 1.00 75.25 84 LEU A N 1
ATOM 647 C CA . LEU A 1 84 ? -12.957 -8.697 -0.247 1.00 75.25 84 LEU A CA 1
ATOM 648 C C . LEU A 1 84 ? -14.319 -8.401 0.395 1.00 75.25 84 LEU A C 1
ATOM 650 O O . LEU A 1 84 ? -15.091 -7.594 -0.122 1.00 75.25 84 LEU A O 1
ATOM 654 N N . LYS A 1 85 ? -14.603 -8.986 1.566 1.00 68.88 85 LYS A N 1
ATOM 655 C CA . LYS A 1 85 ? -15.853 -8.722 2.305 1.00 68.88 85 LYS A CA 1
ATOM 656 C C . LYS A 1 85 ? -15.936 -7.293 2.859 1.00 68.88 85 LYS A C 1
ATOM 658 O O . LYS A 1 85 ? -17.030 -6.790 3.097 1.00 68.88 85 LYS A O 1
ATOM 663 N N . ASN A 1 86 ? -14.801 -6.616 3.028 1.00 66.62 86 ASN A N 1
ATOM 664 C CA . ASN A 1 86 ? -14.736 -5.238 3.515 1.00 66.62 86 ASN A CA 1
ATOM 665 C C . ASN A 1 86 ? -14.921 -4.201 2.396 1.00 66.62 86 ASN A C 1
ATOM 667 O O . ASN A 1 86 ? -15.192 -3.038 2.694 1.00 66.62 86 ASN A O 1
ATOM 671 N N . LEU A 1 87 ? -14.818 -4.598 1.122 1.00 68.31 87 LEU A N 1
ATOM 672 C CA . LEU A 1 87 ? -14.977 -3.694 -0.023 1.00 68.31 87 LEU A CA 1
ATOM 673 C C . LEU A 1 87 ? -16.357 -3.033 -0.060 1.00 68.31 87 LEU A C 1
ATOM 675 O O . LEU A 1 87 ? -16.461 -1.835 -0.317 1.00 68.31 87 LEU A O 1
ATOM 679 N N . GLN A 1 88 ? -17.408 -3.792 0.265 1.00 66.25 88 GLN A N 1
ATOM 680 C CA . GLN A 1 88 ? -18.791 -3.304 0.250 1.00 66.25 88 GLN A CA 1
ATOM 681 C C . GLN A 1 88 ? -19.027 -2.170 1.254 1.00 66.25 88 GLN A C 1
ATOM 683 O O . GLN A 1 88 ? -19.820 -1.268 1.003 1.00 66.25 88 GLN A O 1
ATOM 688 N N . SER A 1 89 ? -18.316 -2.182 2.383 1.00 66.94 89 SER A N 1
ATOM 689 C CA . SER A 1 89 ? -18.465 -1.166 3.428 1.00 66.94 89 SER A CA 1
ATOM 690 C C . SER A 1 89 ? -17.495 0.010 3.271 1.00 66.94 89 SER A C 1
ATOM 692 O O . SER A 1 89 ? -17.596 0.991 4.013 1.00 66.94 89 SER A O 1
ATOM 694 N N . ARG A 1 90 ? -16.530 -0.065 2.339 1.00 66.00 90 ARG A N 1
ATOM 695 C CA . ARG A 1 90 ? -15.417 0.893 2.244 1.00 66.00 90 ARG A CA 1
ATOM 696 C C . ARG A 1 90 ? -15.025 1.199 0.792 1.00 66.00 90 ARG A C 1
ATOM 698 O O . ARG A 1 90 ? -14.053 0.638 0.289 1.00 66.00 90 ARG A O 1
ATOM 705 N N . PRO A 1 91 ? -15.653 2.204 0.155 1.00 64.31 91 PRO A N 1
ATOM 706 C CA . PRO A 1 91 ? -15.306 2.626 -1.206 1.00 64.31 91 PRO A CA 1
ATOM 707 C C . PRO A 1 91 ? -13.830 3.014 -1.369 1.00 64.31 91 PRO A C 1
ATOM 709 O O . PRO A 1 91 ? -13.211 2.716 -2.382 1.00 64.31 91 PRO A O 1
ATOM 712 N N . ALA A 1 92 ? -13.223 3.629 -0.347 1.00 61.59 92 ALA A N 1
ATOM 713 C CA . ALA A 1 92 ? -11.799 3.973 -0.363 1.00 61.59 92 ALA A CA 1
ATOM 714 C C . ALA A 1 92 ? -10.879 2.742 -0.482 1.00 61.59 92 ALA A C 1
ATOM 716 O O . ALA A 1 92 ? -9.802 2.846 -1.064 1.00 61.59 92 ALA A O 1
ATOM 717 N N . LEU A 1 93 ? -11.312 1.592 0.046 1.00 66.00 93 LEU A N 1
ATOM 718 C CA . LEU A 1 93 ? -10.585 0.329 -0.046 1.00 66.00 93 LEU A CA 1
ATOM 719 C C . LEU A 1 93 ? -10.660 -0.223 -1.480 1.00 66.00 93 LEU A C 1
ATOM 721 O O . LEU A 1 93 ? -9.652 -0.658 -2.019 1.00 66.00 93 LEU A O 1
ATOM 725 N N . VAL A 1 94 ? -11.807 -0.084 -2.156 1.00 66.44 94 VAL A N 1
ATOM 726 C CA . VAL A 1 94 ? -11.977 -0.472 -3.571 1.00 66.44 94 VAL A CA 1
ATOM 727 C C . VAL A 1 94 ? -10.958 0.228 -4.473 1.00 66.44 94 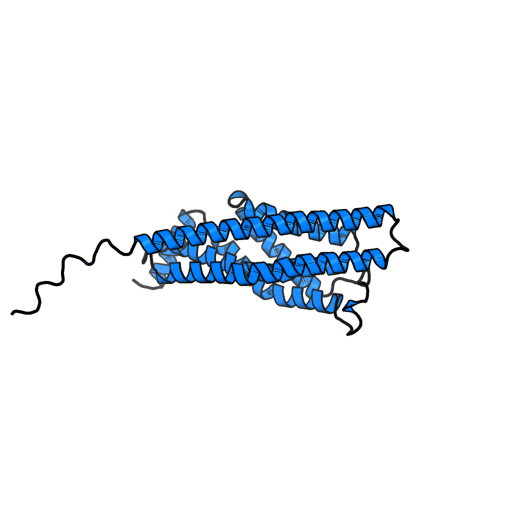VAL A C 1
ATOM 729 O O . VAL A 1 94 ? -10.238 -0.437 -5.213 1.00 66.44 94 VAL A O 1
ATOM 732 N N . TYR A 1 95 ? -10.837 1.557 -4.373 1.00 63.38 95 TYR A N 1
ATOM 733 C CA . TYR A 1 95 ? -9.859 2.315 -5.167 1.00 63.38 95 TYR A CA 1
ATOM 734 C C . TYR A 1 95 ? -8.414 1.900 -4.869 1.00 63.38 95 TYR A C 1
ATOM 736 O O . TYR A 1 95 ? -7.579 1.855 -5.771 1.00 63.38 95 TYR A O 1
ATOM 744 N N . HIS A 1 96 ? -8.129 1.561 -3.612 1.00 67.06 96 HIS A N 1
ATOM 745 C CA . HIS A 1 96 ? -6.820 1.092 -3.183 1.00 67.06 96 HIS A CA 1
ATOM 746 C C . HIS A 1 96 ? -6.441 -0.268 -3.810 1.00 67.06 96 HIS A C 1
ATOM 748 O O . HIS A 1 96 ? -5.342 -0.421 -4.356 1.00 67.06 96 HIS A O 1
ATOM 754 N N . HIS A 1 97 ? -7.360 -1.241 -3.800 1.00 70.06 97 HIS A N 1
ATOM 755 C CA . HIS A 1 97 ? -7.135 -2.537 -4.451 1.00 70.06 97 HIS A CA 1
ATOM 756 C C . HIS A 1 97 ? -7.065 -2.406 -5.972 1.00 70.06 97 HIS A C 1
ATOM 758 O O . HIS A 1 97 ? -6.177 -2.997 -6.580 1.00 70.06 97 HIS A O 1
ATOM 764 N N . LEU A 1 98 ? -7.936 -1.597 -6.586 1.00 65.38 98 LEU A N 1
ATOM 765 C CA . LEU A 1 98 ? -7.901 -1.345 -8.030 1.00 65.38 98 LEU A CA 1
ATOM 766 C C . LEU A 1 98 ? -6.556 -0.760 -8.469 1.00 65.38 98 LEU A C 1
ATOM 768 O O . LEU A 1 98 ? -5.977 -1.246 -9.435 1.00 65.38 98 LEU A O 1
ATOM 772 N N . GLY A 1 99 ? -6.018 0.219 -7.734 1.00 65.38 99 GLY A N 1
ATOM 773 C CA . GLY A 1 99 ? -4.686 0.761 -8.012 1.00 65.38 99 GLY A CA 1
ATOM 774 C C . GLY A 1 99 ? -3.596 -0.314 -7.951 1.00 65.38 99 GLY A C 1
ATOM 775 O O . GLY A 1 99 ? -2.759 -0.398 -8.846 1.00 65.38 99 GLY A O 1
ATOM 776 N N . SER A 1 100 ? -3.646 -1.190 -6.946 1.00 68.75 100 SER A N 1
ATOM 777 C CA . SER A 1 100 ? -2.689 -2.297 -6.813 1.00 68.75 100 SER A CA 1
ATOM 778 C C . SER A 1 100 ? -2.802 -3.324 -7.948 1.00 68.75 100 SER A C 1
ATOM 780 O O . SER A 1 100 ? -1.783 -3.772 -8.471 1.00 68.75 100 SER A O 1
ATOM 782 N N . ILE A 1 101 ? -4.027 -3.658 -8.368 1.00 71.50 101 ILE A N 1
ATOM 783 C CA . ILE A 1 101 ? -4.299 -4.571 -9.488 1.00 71.50 101 ILE A CA 1
ATOM 784 C C . ILE A 1 101 ? -3.802 -3.971 -10.803 1.00 71.50 101 ILE A C 1
ATOM 786 O O . ILE A 1 101 ? -3.143 -4.663 -11.572 1.00 71.50 101 ILE A O 1
ATOM 790 N N . VAL A 1 102 ? -4.063 -2.686 -11.058 1.00 67.81 102 VAL A N 1
ATOM 791 C CA . VAL A 1 102 ? -3.586 -2.003 -12.269 1.00 67.81 102 VAL A CA 1
ATOM 792 C C . VAL A 1 102 ? -2.063 -2.031 -12.344 1.00 67.81 102 VAL A C 1
ATOM 794 O O . VAL A 1 102 ? -1.520 -2.298 -13.415 1.00 67.81 102 VAL A O 1
ATOM 797 N N . VAL A 1 103 ? -1.360 -1.812 -11.229 1.00 66.75 103 VAL A N 1
ATOM 798 C CA . VAL A 1 103 ? 0.107 -1.891 -11.219 1.00 66.75 103 VAL A CA 1
ATOM 799 C C . VAL A 1 103 ? 0.594 -3.326 -11.430 1.00 66.75 103 VAL A C 1
ATOM 801 O O . VAL A 1 103 ? 1.527 -3.529 -12.204 1.00 66.75 103 VAL A O 1
ATOM 804 N N . LEU A 1 104 ? -0.058 -4.323 -10.822 1.00 71.44 104 LEU A N 1
ATOM 805 C CA . LEU A 1 104 ? 0.261 -5.738 -11.038 1.00 71.44 104 LEU A CA 1
ATOM 806 C C . LEU A 1 104 ? 0.092 -6.131 -12.515 1.00 71.44 104 LEU A C 1
ATOM 808 O O . LEU A 1 104 ? 1.012 -6.676 -13.118 1.00 71.44 104 LEU A O 1
ATOM 812 N N . LEU A 1 105 ? -1.058 -5.806 -13.111 1.00 69.75 105 LEU A N 1
ATOM 813 C CA . LEU A 1 105 ? -1.358 -6.084 -14.517 1.00 69.75 105 LEU A CA 1
ATOM 814 C C . LEU A 1 105 ? -0.414 -5.332 -15.454 1.00 69.75 105 LEU A C 1
ATOM 816 O O . LEU A 1 105 ? 0.041 -5.903 -16.438 1.00 69.75 105 LEU A O 1
ATOM 820 N N . SER A 1 106 ? -0.075 -4.081 -15.130 1.00 67.06 106 SER A N 1
ATOM 821 C CA . SER A 1 106 ? 0.898 -3.302 -15.903 1.00 67.06 106 SER A CA 1
ATOM 822 C C . SER A 1 106 ? 2.281 -3.950 -15.846 1.00 67.06 106 SER A C 1
ATOM 824 O O . SER A 1 106 ? 2.943 -4.066 -16.867 1.00 67.06 106 SER A O 1
ATOM 826 N N . ALA A 1 107 ? 2.716 -4.427 -14.679 1.00 69.12 107 ALA A N 1
ATOM 827 C CA . ALA A 1 107 ? 4.007 -5.088 -14.543 1.00 69.12 107 ALA A CA 1
ATOM 828 C C . ALA A 1 107 ? 4.074 -6.430 -15.287 1.00 69.12 107 ALA A C 1
ATOM 830 O O . ALA A 1 107 ? 5.107 -6.733 -15.877 1.00 69.12 107 ALA A O 1
ATOM 831 N N . VAL A 1 108 ? 2.981 -7.202 -15.299 1.00 70.56 108 VAL A N 1
ATOM 832 C CA . VAL A 1 108 ? 2.873 -8.437 -16.094 1.00 70.56 108 VAL A CA 1
ATOM 833 C C . VAL A 1 108 ? 2.866 -8.119 -17.588 1.00 70.56 108 VAL A C 1
ATOM 835 O O . VAL A 1 108 ? 3.633 -8.708 -18.340 1.00 70.56 108 VAL A O 1
ATOM 838 N N . HIS A 1 109 ? 2.046 -7.158 -18.021 1.00 69.38 109 HIS A N 1
ATOM 839 C CA . HIS A 1 109 ? 1.940 -6.768 -19.429 1.00 69.38 109 HIS A CA 1
ATOM 840 C C . HIS A 1 109 ? 3.266 -6.255 -20.001 1.00 69.38 109 HIS A C 1
ATOM 842 O O . HIS A 1 109 ? 3.576 -6.494 -21.164 1.00 69.38 109 HIS A O 1
ATOM 848 N N . LEU A 1 110 ? 4.048 -5.552 -19.182 1.00 65.88 110 LEU A N 1
ATOM 849 C CA . LEU A 1 110 ? 5.321 -4.969 -19.589 1.00 65.88 110 LEU A CA 1
ATOM 850 C C . LEU A 1 110 ? 6.523 -5.906 -19.373 1.00 65.88 110 LEU A C 1
ATOM 852 O O . LEU A 1 110 ? 7.634 -5.532 -19.749 1.00 65.88 110 LEU A O 1
ATOM 856 N N . ASP A 1 111 ? 6.315 -7.085 -18.773 1.00 67.88 111 ASP A N 1
ATOM 857 C CA . ASP A 1 111 ? 7.363 -8.028 -18.349 1.00 67.88 111 ASP A CA 1
ATOM 858 C C . ASP A 1 111 ? 8.421 -7.386 -17.421 1.00 67.88 111 ASP A C 1
ATOM 860 O O . ASP A 1 111 ? 9.636 -7.516 -17.585 1.00 67.88 111 ASP A O 1
ATOM 864 N N . ILE A 1 112 ? 7.939 -6.624 -16.432 1.00 68.00 112 ILE A N 1
ATOM 865 C CA . ILE A 1 112 ? 8.766 -5.884 -15.468 1.00 68.00 112 ILE A CA 1
ATOM 866 C C . ILE A 1 112 ? 8.380 -6.289 -14.051 1.00 68.00 112 ILE A C 1
ATOM 868 O O . ILE A 1 112 ? 7.812 -5.512 -13.277 1.00 68.00 112 ILE A O 1
ATOM 872 N N . THR A 1 113 ? 8.725 -7.517 -13.678 1.00 66.19 113 THR A N 1
ATOM 873 C CA . THR A 1 113 ? 8.438 -8.084 -12.348 1.00 66.19 113 THR A CA 1
ATOM 874 C C . THR A 1 113 ? 8.925 -7.186 -11.201 1.00 66.19 113 THR A C 1
ATOM 876 O O . THR A 1 113 ? 8.275 -7.085 -10.161 1.00 66.19 113 THR A O 1
ATOM 879 N N . GLY A 1 114 ? 10.007 -6.429 -11.413 1.00 64.94 114 GLY A N 1
ATOM 880 C CA . GLY A 1 114 ? 10.547 -5.465 -10.452 1.00 64.94 114 GLY A CA 1
ATOM 881 C C . GLY A 1 114 ? 9.639 -4.288 -10.086 1.00 64.94 114 GLY A C 1
ATOM 882 O O . GLY A 1 114 ? 9.775 -3.755 -8.981 1.00 64.94 114 GLY A O 1
ATOM 883 N N . LEU A 1 115 ? 8.714 -3.883 -10.965 1.00 66.75 115 LEU A N 1
ATOM 884 C CA . LEU A 1 115 ? 7.771 -2.791 -10.682 1.00 66.75 115 LEU A CA 1
ATOM 885 C C . LEU A 1 115 ? 6.681 -3.200 -9.686 1.00 66.75 115 LEU A C 1
ATOM 887 O O . LEU A 1 115 ? 6.058 -2.332 -9.081 1.00 66.75 115 LEU A O 1
ATOM 891 N N . ILE A 1 116 ? 6.480 -4.503 -9.469 1.00 72.25 116 ILE A N 1
ATOM 892 C CA . ILE A 1 116 ? 5.473 -5.031 -8.541 1.00 72.25 116 ILE A CA 1
ATOM 893 C C . ILE A 1 116 ? 5.884 -4.771 -7.088 1.00 72.25 116 ILE A C 1
ATOM 895 O O . ILE A 1 116 ? 5.046 -4.476 -6.242 1.00 72.25 116 ILE A O 1
ATOM 899 N N . TYR A 1 117 ? 7.176 -4.848 -6.766 1.00 71.50 117 TYR A N 1
ATOM 900 C CA . TYR A 1 117 ? 7.616 -4.866 -5.368 1.00 71.50 117 TYR A CA 1
ATOM 901 C C . TYR A 1 117 ? 7.587 -3.496 -4.688 1.00 71.50 117 TYR A C 1
ATOM 903 O O . TYR A 1 117 ? 7.312 -3.415 -3.495 1.00 71.50 117 TYR A O 1
ATOM 911 N N . LEU A 1 118 ? 7.829 -2.415 -5.430 1.00 67.44 118 LEU A N 1
ATOM 912 C CA . LEU A 1 118 ? 7.850 -1.050 -4.897 1.00 67.44 118 LEU A CA 1
ATOM 913 C C . LEU A 1 118 ? 6.492 -0.582 -4.320 1.00 67.44 118 LEU A C 1
ATOM 915 O O . LEU A 1 118 ? 6.441 -0.171 -3.152 1.00 67.44 118 LEU A O 1
ATOM 919 N N . PRO A 1 119 ? 5.362 -0.680 -5.051 1.00 67.94 119 PRO A N 1
ATOM 920 C CA . PRO A 1 119 ? 4.052 -0.365 -4.490 1.00 67.94 119 PRO A CA 1
ATOM 921 C C . PRO A 1 119 ? 3.686 -1.325 -3.352 1.00 67.94 119 PRO A C 1
ATOM 923 O O . PRO A 1 119 ? 3.096 -0.879 -2.369 1.00 67.94 119 PRO A O 1
ATOM 926 N N . LEU A 1 120 ? 4.088 -2.603 -3.426 1.00 71.69 120 LEU A N 1
ATOM 927 C CA . LEU A 1 120 ? 3.814 -3.587 -2.375 1.00 71.69 120 LEU A CA 1
ATOM 928 C C . LEU A 1 120 ? 4.631 -3.360 -1.091 1.00 71.69 120 LEU A C 1
ATOM 930 O O . LEU A 1 120 ? 4.145 -3.636 0.009 1.00 71.69 120 LEU A O 1
ATOM 934 N N . ALA A 1 121 ? 5.849 -2.831 -1.202 1.00 64.81 121 ALA A N 1
ATOM 935 C CA . ALA A 1 121 ? 6.691 -2.475 -0.063 1.00 64.81 121 ALA A CA 1
ATOM 936 C C . ALA A 1 121 ? 6.167 -1.218 0.648 1.00 64.81 121 ALA A C 1
ATOM 938 O O . ALA A 1 121 ? 6.138 -1.159 1.877 1.00 64.81 121 ALA A O 1
ATOM 939 N N . THR A 1 122 ? 5.669 -0.230 -0.103 1.00 67.56 122 THR A N 1
ATOM 940 C CA . THR A 1 122 ? 5.169 1.032 0.477 1.00 67.56 122 THR A CA 1
ATOM 941 C C . THR A 1 122 ? 3.817 0.902 1.185 1.00 67.56 122 THR A C 1
ATOM 943 O O . THR A 1 122 ? 3.440 1.776 1.968 1.00 67.56 122 THR A O 1
ATOM 946 N N . LEU A 1 123 ? 3.119 -0.224 1.006 1.00 70.38 123 LEU A N 1
ATOM 947 C CA . LEU A 1 123 ? 1.925 -0.596 1.776 1.00 70.38 123 LEU A CA 1
ATOM 948 C C . LEU A 1 123 ? 2.201 -0.803 3.275 1.00 70.38 123 LEU A C 1
ATOM 950 O O . LEU A 1 123 ? 1.256 -0.819 4.052 1.00 70.38 123 LEU A O 1
ATOM 954 N N . VAL A 1 124 ? 3.457 -0.930 3.729 1.00 67.19 124 VAL A N 1
ATOM 955 C CA . VAL A 1 124 ? 3.761 -0.952 5.180 1.00 67.19 124 VAL A CA 1
ATOM 956 C C . VAL A 1 124 ? 3.253 0.303 5.896 1.00 67.19 124 VAL A C 1
ATOM 958 O O . VAL A 1 124 ? 2.882 0.250 7.067 1.00 67.19 124 VAL A O 1
ATOM 961 N N . SER A 1 125 ? 3.155 1.421 5.167 1.00 63.56 125 SER A N 1
ATOM 962 C CA . SER A 1 125 ? 2.551 2.656 5.667 1.00 63.56 125 SER A CA 1
ATOM 963 C C . SER A 1 125 ? 1.105 2.470 6.137 1.00 63.56 125 SER A C 1
ATOM 965 O O . SER A 1 125 ? 0.632 3.274 6.928 1.00 63.56 125 SER A O 1
ATOM 967 N N . GLU A 1 126 ? 0.410 1.411 5.717 1.00 69.12 126 GLU A N 1
ATOM 968 C CA . GLU A 1 126 ? -0.997 1.165 6.041 1.00 69.12 126 GLU A CA 1
ATOM 969 C C . GLU A 1 126 ? -1.204 0.425 7.356 1.00 69.12 126 GLU A C 1
ATOM 971 O O . GLU A 1 126 ? -2.305 0.472 7.903 1.00 69.12 126 GLU A O 1
ATOM 976 N N . VAL A 1 127 ? -0.147 -0.166 7.924 1.00 76.38 127 VAL A N 1
ATOM 977 C CA . VAL A 1 127 ? -0.189 -0.831 9.235 1.00 76.38 127 VAL A CA 1
ATOM 978 C C . VAL A 1 127 ? -0.749 0.120 10.298 1.00 76.38 127 VAL A C 1
ATOM 980 O O . VAL A 1 127 ? -1.652 -0.235 11.056 1.00 76.38 127 VAL A O 1
ATOM 983 N N . LEU A 1 128 ? -0.287 1.374 10.316 1.00 73.62 128 LEU A N 1
ATOM 984 C CA . LEU A 1 128 ? -0.750 2.373 11.285 1.00 73.62 128 LEU A CA 1
ATOM 985 C C . LEU A 1 128 ? -2.218 2.769 11.076 1.00 73.62 128 LEU A C 1
ATOM 987 O O . LEU A 1 128 ? -2.967 2.899 12.049 1.00 73.62 128 LEU A O 1
ATOM 991 N N . SER A 1 129 ? -2.650 2.933 9.823 1.00 68.75 129 SER A N 1
ATOM 992 C CA . SER A 1 129 ? -4.053 3.191 9.477 1.00 68.75 129 SER A CA 1
ATOM 993 C C . SER A 1 129 ? -4.942 2.041 9.951 1.00 68.75 129 SER A C 1
ATOM 995 O O . SER A 1 129 ? -5.936 2.272 10.642 1.00 68.75 129 SER A O 1
ATOM 997 N N . THR A 1 130 ? -4.558 0.800 9.653 1.00 73.25 130 THR A N 1
ATOM 998 C CA . THR A 1 130 ? -5.289 -0.416 10.028 1.00 73.25 130 THR A CA 1
ATOM 999 C C . THR A 1 130 ? -5.344 -0.598 11.546 1.00 73.25 130 THR A C 1
ATOM 1001 O O . THR A 1 130 ? -6.421 -0.862 12.082 1.00 73.25 130 THR A O 1
ATOM 1004 N N . PHE A 1 131 ? -4.260 -0.324 12.283 1.00 77.00 131 PHE A N 1
ATOM 1005 C CA . PHE A 1 131 ? -4.300 -0.267 13.752 1.00 77.00 131 PHE A CA 1
ATOM 1006 C C . PHE A 1 131 ? -5.258 0.806 14.282 1.00 77.00 131 PHE A C 1
ATOM 1008 O O . PHE A 1 131 ? -6.046 0.532 15.188 1.00 77.00 131 PHE A O 1
ATOM 1015 N N . ALA A 1 132 ? -5.262 2.011 13.704 1.00 72.00 132 ALA A N 1
ATOM 1016 C CA . ALA A 1 132 ? -6.203 3.058 14.104 1.00 72.00 132 ALA A CA 1
ATOM 1017 C C . ALA A 1 132 ? -7.674 2.644 13.880 1.00 72.00 132 ALA A C 1
ATOM 1019 O O . ALA A 1 132 ? -8.557 3.073 14.630 1.00 72.00 132 ALA A O 1
ATOM 1020 N N . TRP A 1 133 ? -7.946 1.798 12.880 1.00 72.81 133 TRP A N 1
ATOM 1021 C CA . TRP A 1 133 ? -9.267 1.207 12.650 1.00 72.81 133 TRP A CA 1
ATOM 1022 C C . TRP A 1 133 ? -9.621 0.122 13.659 1.00 72.81 133 TRP A C 1
ATOM 1024 O O . TRP A 1 133 ? -10.738 0.131 14.169 1.00 72.81 133 TRP A O 1
ATOM 1034 N N . VAL A 1 134 ? -8.685 -0.768 13.990 1.00 78.06 134 VAL A N 1
ATOM 1035 C CA . VAL A 1 134 ? -8.886 -1.777 15.041 1.00 78.06 134 VAL A CA 1
ATOM 1036 C C . VAL A 1 134 ? -9.203 -1.101 16.376 1.00 78.06 134 VAL A C 1
ATOM 1038 O O . VAL A 1 134 ? -10.104 -1.544 17.083 1.00 78.06 134 VAL A O 1
ATOM 1041 N N . ILE A 1 135 ? -8.536 0.010 16.699 1.00 74.81 135 ILE A N 1
ATOM 1042 C CA . ILE A 1 135 ? -8.828 0.803 17.904 1.00 74.81 135 ILE A CA 1
ATOM 1043 C C . ILE A 1 135 ? -10.203 1.473 17.816 1.00 74.81 135 ILE A C 1
ATOM 1045 O O . ILE A 1 135 ? -10.920 1.534 18.809 1.00 74.81 135 ILE A O 1
ATOM 1049 N N . ALA A 1 136 ? -10.604 1.964 16.639 1.00 72.31 136 ALA A N 1
ATOM 1050 C CA . ALA A 1 136 ? -11.945 2.520 16.455 1.00 72.31 136 ALA A CA 1
ATOM 1051 C C . ALA A 1 136 ? -13.033 1.466 16.711 1.00 72.31 136 ALA A C 1
ATOM 1053 O O . ALA A 1 136 ? -13.961 1.735 17.466 1.00 72.31 136 ALA A O 1
ATOM 1054 N N . LEU A 1 137 ? -12.868 0.263 16.152 1.00 73.06 137 LEU A N 1
ATOM 1055 C CA . LEU A 1 137 ? -13.773 -0.862 16.382 1.00 73.06 137 LEU A CA 1
ATOM 1056 C C . LEU A 1 137 ? -13.778 -1.292 17.851 1.00 73.06 137 LEU A C 1
ATOM 1058 O O . LEU A 1 137 ? -14.845 -1.524 18.407 1.00 73.06 137 LEU A O 1
ATOM 1062 N N . HIS A 1 138 ? -12.614 -1.333 18.507 1.00 75.19 138 HIS A N 1
ATOM 1063 C CA . HIS A 1 138 ? -12.555 -1.571 19.950 1.00 75.19 138 HIS A CA 1
ATOM 1064 C C . HIS A 1 138 ? -13.343 -0.527 20.730 1.00 75.19 138 HIS A C 1
ATOM 1066 O O . HIS A 1 138 ? -14.128 -0.910 21.579 1.00 75.19 138 HIS A O 1
ATOM 1072 N N . ASN A 1 139 ? -13.198 0.764 20.427 1.00 70.06 139 ASN A N 1
ATOM 1073 C CA . ASN A 1 139 ? -13.915 1.822 21.143 1.00 70.06 139 ASN A CA 1
ATOM 1074 C C . ASN A 1 139 ? -15.435 1.774 20.918 1.00 70.06 139 ASN A C 1
ATOM 1076 O O . ASN A 1 139 ? -16.189 2.104 21.826 1.00 70.06 139 ASN A O 1
ATOM 1080 N N . GLU A 1 140 ? -15.896 1.365 19.732 1.00 69.25 140 GLU A N 1
ATOM 1081 C CA . GLU A 1 140 ? -17.327 1.142 19.461 1.00 69.25 140 GLU A CA 1
ATOM 1082 C C . GLU A 1 140 ? -17.883 -0.050 20.263 1.00 69.25 140 GLU A C 1
ATOM 1084 O O . GLU A 1 140 ? -19.061 -0.089 20.633 1.00 69.25 140 GLU A O 1
ATOM 1089 N N . MET A 1 141 ? -17.030 -1.036 20.543 1.00 70.19 141 MET A N 1
ATOM 1090 C CA . MET A 1 141 ? -17.410 -2.282 21.201 1.00 70.19 141 MET A CA 1
ATOM 1091 C C . MET A 1 141 ? -17.086 -2.325 22.693 1.00 70.19 141 MET A C 1
ATOM 1093 O O . MET A 1 141 ? -17.658 -3.153 23.397 1.00 70.19 141 MET A O 1
ATOM 1097 N N . ASP A 1 142 ? -16.242 -1.434 23.203 1.00 63.41 142 ASP A N 1
ATOM 1098 C CA . ASP A 1 142 ? -15.857 -1.431 24.608 1.00 63.41 142 ASP A CA 1
ATOM 1099 C C . ASP A 1 142 ? -17.083 -1.153 25.491 1.00 63.41 142 ASP A C 1
ATOM 1101 O O . ASP A 1 142 ? -17.842 -0.205 25.284 1.00 63.41 142 ASP A O 1
ATOM 1105 N N . LEU A 1 143 ? -17.300 -2.048 26.453 1.00 54.50 143 LEU A N 1
ATOM 1106 C CA . LEU A 1 143 ? -18.380 -1.993 27.438 1.00 54.50 143 LEU A CA 1
ATOM 1107 C C . LEU A 1 143 ? -17.917 -1.339 28.748 1.00 54.50 143 LEU A C 1
ATOM 1109 O O . LEU A 1 143 ? -18.753 -1.035 29.592 1.00 54.50 143 LEU A O 1
ATOM 1113 N N . ARG A 1 144 ? -16.602 -1.134 28.941 1.00 53.19 144 ARG A N 1
ATOM 1114 C CA . ARG A 1 144 ? -16.050 -0.573 30.185 1.00 53.19 144 ARG A CA 1
ATOM 1115 C C . ARG A 1 144 ? -15.786 0.926 30.119 1.00 53.19 144 ARG A C 1
ATOM 1117 O O . ARG A 1 144 ? -15.875 1.576 31.155 1.00 53.19 144 ARG A O 1
ATOM 1124 N N . PHE A 1 145 ? -15.453 1.475 28.949 1.00 50.28 145 PHE A N 1
ATOM 1125 C CA . PHE A 1 145 ? -15.046 2.881 28.836 1.00 50.28 145 PHE A CA 1
ATOM 1126 C C . PHE A 1 145 ? -15.436 3.536 27.499 1.00 50.28 145 PHE A C 1
ATOM 1128 O O . PHE A 1 145 ? -14.556 3.877 26.697 1.00 50.28 145 PHE A O 1
ATOM 1135 N N . PRO A 1 146 ? -16.732 3.786 27.242 1.00 49.00 146 PRO A N 1
ATOM 1136 C CA . PRO A 1 146 ? -17.110 4.738 26.203 1.00 49.00 146 PRO A CA 1
ATOM 1137 C C . PRO A 1 146 ? -16.412 6.084 26.477 1.00 49.00 146 PRO A C 1
ATOM 1139 O O . PRO A 1 146 ? -16.573 6.675 27.540 1.00 49.00 146 PRO A O 1
ATOM 1142 N N . GLY A 1 147 ? -15.577 6.549 25.541 1.00 54.88 147 GLY A N 1
ATOM 1143 C CA . GLY A 1 147 ? -14.898 7.848 25.650 1.00 54.88 147 GLY A CA 1
ATOM 1144 C C . GLY A 1 147 ? -13.554 7.872 26.396 1.00 54.88 147 GLY A C 1
ATOM 1145 O O . GLY A 1 147 ? -13.109 8.951 26.781 1.00 54.88 147 GLY A O 1
ATOM 1146 N N . ASN A 1 148 ? -12.863 6.738 26.581 1.00 66.06 148 ASN A N 1
ATOM 1147 C CA . ASN A 1 148 ? -11.523 6.741 27.185 1.00 66.06 148 ASN A CA 1
ATOM 1148 C C . ASN A 1 148 ? -10.537 7.620 26.386 1.00 66.06 148 ASN A C 1
ATOM 1150 O O . ASN A 1 148 ? -10.092 7.259 25.288 1.00 66.06 148 ASN A O 1
ATOM 1154 N N . GLN A 1 149 ? -10.154 8.762 26.963 1.00 67.44 149 GLN A N 1
ATOM 1155 C CA . GLN A 1 149 ? -9.261 9.739 26.334 1.00 67.44 149 GLN A CA 1
ATOM 1156 C C . GLN A 1 149 ? -7.915 9.135 25.906 1.00 67.44 149 GLN A C 1
ATOM 1158 O O . GLN A 1 149 ? -7.355 9.575 24.903 1.00 67.44 149 GLN A O 1
ATOM 1163 N N . ARG A 1 150 ? -7.411 8.094 26.592 1.00 69.88 150 ARG A N 1
ATOM 1164 C CA . ARG A 1 150 ? -6.149 7.428 26.219 1.00 69.88 150 ARG A CA 1
ATOM 1165 C C . ARG A 1 150 ? -6.242 6.730 24.863 1.00 69.88 150 ARG A C 1
ATOM 1167 O O . ARG A 1 150 ? -5.345 6.883 24.038 1.00 69.88 150 ARG A O 1
ATOM 1174 N N . TRP A 1 151 ? -7.336 6.018 24.595 1.00 68.19 151 TRP A N 1
ATOM 1175 C CA . TRP A 1 151 ? -7.554 5.345 23.310 1.00 68.19 151 TRP A CA 1
ATOM 1176 C C . TRP A 1 151 ? -7.858 6.335 22.185 1.00 68.19 151 TRP A C 1
ATOM 1178 O O . TRP A 1 151 ? -7.406 6.142 21.056 1.00 68.19 151 TRP A O 1
ATOM 1188 N N . ALA A 1 152 ? -8.572 7.422 22.489 1.00 67.75 152 ALA A N 1
ATOM 1189 C CA . ALA A 1 152 ? -8.787 8.515 21.542 1.00 67.75 152 ALA A CA 1
ATOM 1190 C C . ALA A 1 152 ? -7.463 9.200 21.155 1.00 67.75 152 ALA A C 1
ATOM 1192 O O . ALA A 1 152 ? -7.210 9.427 19.969 1.00 67.75 152 ALA A O 1
ATOM 1193 N N . LEU A 1 153 ? -6.589 9.457 22.136 1.00 71.56 153 LEU A N 1
ATOM 1194 C CA . LEU A 1 153 ? -5.258 10.021 21.916 1.00 71.56 153 LEU A CA 1
ATOM 1195 C C . LEU A 1 153 ? -4.360 9.061 21.128 1.00 71.56 153 LEU A C 1
ATOM 1197 O O . LEU A 1 153 ? -3.728 9.482 20.164 1.00 71.56 153 LEU A O 1
ATOM 1201 N N . LEU A 1 154 ? -4.352 7.768 21.469 1.00 74.06 154 LEU A N 1
ATOM 1202 C CA . LEU A 1 154 ? -3.587 6.759 20.734 1.00 74.06 154 LEU A CA 1
ATOM 1203 C C . LEU A 1 154 ? -4.056 6.646 19.277 1.00 74.06 154 LEU A C 1
ATOM 1205 O O . LEU A 1 154 ? -3.233 6.676 18.366 1.00 74.06 154 LEU A O 1
ATOM 1209 N N . LYS A 1 155 ? -5.373 6.601 19.035 1.00 71.62 155 LYS A N 1
ATOM 1210 C CA . LYS A 1 155 ? -5.948 6.620 17.681 1.00 71.62 155 LYS A CA 1
ATOM 1211 C C . LYS A 1 155 ? -5.513 7.867 16.908 1.00 71.62 155 LYS A C 1
ATOM 1213 O O . LYS A 1 155 ? -5.115 7.750 15.751 1.00 71.62 155 LYS A O 1
ATOM 1218 N N . LYS A 1 156 ? -5.566 9.049 17.532 1.00 71.50 156 LYS A N 1
ATOM 1219 C CA . LYS A 1 156 ? -5.113 10.310 16.925 1.00 71.50 156 LYS A CA 1
ATOM 1220 C C . LYS A 1 156 ? -3.622 10.255 16.584 1.00 71.50 156 LYS A C 1
ATOM 1222 O O . LYS A 1 156 ? -3.255 10.570 15.456 1.00 71.50 156 LYS A O 1
ATOM 1227 N N . ASN A 1 157 ? -2.783 9.801 17.512 1.00 73.50 157 ASN A N 1
ATOM 1228 C CA . ASN A 1 157 ? -1.338 9.688 17.313 1.00 73.50 157 ASN A CA 1
ATOM 1229 C C . ASN A 1 157 ? -0.996 8.702 16.194 1.00 73.50 157 ASN A C 1
ATOM 1231 O O . ASN A 1 157 ? -0.170 9.021 15.348 1.00 73.50 157 ASN A O 1
ATOM 1235 N N . LEU A 1 158 ? -1.682 7.559 16.119 1.00 74.81 158 LEU A N 1
ATOM 1236 C CA . LEU A 1 158 ? -1.519 6.605 15.020 1.00 74.81 158 LEU A CA 1
ATOM 1237 C C . LEU A 1 158 ? -1.958 7.189 13.679 1.00 74.81 158 LEU A C 1
ATOM 1239 O O . LEU A 1 158 ? -1.298 6.956 12.676 1.00 74.81 158 LEU A O 1
ATOM 1243 N N . GLN A 1 159 ? -3.033 7.980 13.636 1.00 72.12 159 GLN A N 1
ATOM 1244 C CA . GLN A 1 159 ? -3.461 8.655 12.407 1.00 72.12 159 GLN A CA 1
ATOM 1245 C C . GLN A 1 159 ? -2.467 9.729 11.953 1.00 72.12 159 GLN A C 1
ATOM 1247 O O . GLN A 1 159 ? -2.206 9.847 10.757 1.00 72.12 159 GLN A O 1
ATOM 1252 N N . VAL A 1 160 ? -1.899 10.489 12.891 1.00 74.38 160 VAL A N 1
ATOM 1253 C CA . VAL A 1 160 ? -0.858 11.486 12.610 1.00 74.38 160 VAL A CA 1
ATOM 1254 C C . VAL A 1 160 ? 0.428 10.801 12.149 1.00 74.38 160 VAL A C 1
ATOM 1256 O O . VAL A 1 160 ? 0.958 11.154 11.101 1.00 74.38 160 VAL A O 1
ATOM 1259 N N . ALA A 1 161 ? 0.890 9.775 12.863 1.00 74.81 161 ALA A N 1
ATOM 1260 C CA . ALA A 1 161 ? 2.044 8.973 12.468 1.00 74.81 161 ALA A CA 1
ATOM 1261 C C . ALA A 1 161 ? 1.822 8.310 11.101 1.00 74.81 161 ALA A C 1
ATOM 1263 O O . ALA A 1 161 ? 2.709 8.335 10.255 1.00 74.81 161 ALA A O 1
ATOM 1264 N N . ASN A 1 162 ? 0.609 7.812 10.834 1.00 73.75 162 ASN A N 1
ATOM 1265 C CA . ASN A 1 162 ? 0.241 7.300 9.522 1.00 73.75 162 ASN A CA 1
ATOM 1266 C C . ASN A 1 162 ? 0.437 8.373 8.456 1.00 73.75 162 ASN A C 1
ATOM 1268 O O . ASN A 1 162 ? 1.074 8.082 7.466 1.00 73.75 162 ASN A O 1
ATOM 1272 N N . ILE A 1 163 ? -0.046 9.606 8.637 1.00 72.75 163 ILE A N 1
ATOM 1273 C CA . ILE A 1 163 ? 0.179 10.696 7.667 1.00 72.75 163 ILE A CA 1
ATOM 1274 C C . ILE A 1 163 ? 1.677 10.921 7.409 1.00 72.75 163 ILE A C 1
ATOM 1276 O O . ILE A 1 163 ? 2.088 10.994 6.249 1.00 72.75 163 ILE A O 1
ATOM 1280 N N . TRP A 1 164 ? 2.478 10.979 8.475 1.00 72.88 164 TRP A N 1
ATOM 1281 C CA . TRP A 1 164 ? 3.919 11.224 8.394 1.00 72.88 164 TRP A CA 1
ATOM 1282 C C . TRP A 1 164 ? 4.713 10.090 7.755 1.00 72.88 164 TRP A C 1
ATOM 1284 O O . TRP A 1 164 ? 5.743 10.360 7.156 1.00 72.88 164 TRP A O 1
ATOM 1294 N N . ILE A 1 165 ? 4.250 8.845 7.839 1.00 72.12 165 ILE A N 1
ATOM 1295 C CA . ILE A 1 165 ? 4.875 7.715 7.137 1.00 72.12 165 ILE A CA 1
ATOM 1296 C C . ILE A 1 165 ? 4.317 7.593 5.716 1.00 72.12 165 ILE A C 1
ATOM 1298 O O . ILE A 1 165 ? 5.049 7.305 4.769 1.00 72.12 165 ILE A O 1
ATOM 1302 N N . TYR A 1 166 ? 3.022 7.844 5.545 1.00 70.06 166 TYR A N 1
ATOM 1303 C CA . TYR A 1 166 ? 2.297 7.682 4.291 1.00 70.06 166 TYR A CA 1
ATOM 1304 C C . TYR A 1 166 ? 2.780 8.654 3.221 1.00 70.06 166 TYR A C 1
ATOM 1306 O O . TYR A 1 166 ? 3.068 8.230 2.106 1.00 70.06 166 TYR A O 1
ATOM 1314 N N . ALA A 1 167 ? 2.906 9.944 3.546 1.00 70.12 167 ALA A N 1
ATOM 1315 C CA . ALA A 1 167 ? 3.301 10.936 2.552 1.00 70.12 167 ALA A CA 1
ATOM 1316 C C . ALA A 1 167 ? 4.729 10.687 2.015 1.00 70.12 167 ALA A C 1
ATOM 1318 O O . ALA A 1 167 ? 4.860 10.517 0.803 1.00 70.12 167 ALA A O 1
ATOM 1319 N N . PRO A 1 168 ? 5.785 10.552 2.842 1.00 71.12 168 PRO A N 1
ATOM 1320 C CA . PRO A 1 168 ? 7.142 10.348 2.335 1.00 71.12 168 PRO A CA 1
ATOM 1321 C C . PRO A 1 168 ? 7.321 9.015 1.609 1.00 71.12 168 PRO A C 1
ATOM 1323 O O . PRO A 1 168 ? 7.999 8.973 0.585 1.00 71.12 168 PRO A O 1
ATOM 1326 N N . SER A 1 169 ? 6.689 7.936 2.089 1.00 70.12 169 SER A N 1
ATOM 1327 C CA . SER A 1 169 ? 6.811 6.618 1.451 1.00 70.12 169 SER A CA 1
ATOM 1328 C C . SER A 1 169 ? 6.107 6.570 0.094 1.00 70.12 169 SER A C 1
ATOM 1330 O O . SER A 1 169 ? 6.688 6.095 -0.881 1.00 70.12 169 SER A O 1
ATOM 1332 N N . ARG A 1 170 ? 4.882 7.100 -0.010 1.00 71.88 170 ARG A N 1
ATOM 1333 C CA . ARG A 1 170 ? 4.087 7.038 -1.244 1.00 71.88 170 ARG A CA 1
ATOM 1334 C C . ARG A 1 170 ? 4.521 8.066 -2.289 1.00 71.88 170 ARG A C 1
ATOM 1336 O O . ARG A 1 170 ? 4.589 7.715 -3.462 1.00 71.88 170 ARG A O 1
ATOM 1343 N N . PHE A 1 171 ? 4.879 9.293 -1.899 1.00 72.50 171 PHE A N 1
ATOM 1344 C CA . PHE A 1 171 ? 5.408 10.273 -2.860 1.00 72.50 171 PHE A CA 1
ATOM 1345 C C . PHE A 1 171 ? 6.757 9.834 -3.436 1.00 72.50 171 PHE A C 1
ATOM 1347 O O . PHE A 1 171 ? 6.942 9.878 -4.651 1.00 72.50 171 PHE A O 1
ATOM 1354 N N . SER A 1 172 ? 7.670 9.337 -2.596 1.00 72.69 172 SER A N 1
ATOM 1355 C CA . SER A 1 172 ? 8.948 8.798 -3.080 1.00 72.69 172 SER A CA 1
ATOM 1356 C C . SER A 1 172 ? 8.730 7.593 -3.997 1.00 72.69 172 SER A C 1
ATOM 1358 O O . SER A 1 172 ? 9.361 7.500 -5.043 1.00 72.69 172 SER A O 1
ATOM 1360 N N . CYS A 1 173 ? 7.778 6.713 -3.665 1.00 73.19 173 CYS A N 1
ATOM 1361 C CA . CYS A 1 173 ? 7.384 5.590 -4.519 1.00 73.19 173 CYS A CA 1
ATOM 1362 C C . CYS A 1 173 ? 6.938 6.047 -5.912 1.00 73.19 173 CYS A C 1
ATOM 1364 O O . CYS A 1 173 ? 7.360 5.452 -6.899 1.00 73.19 173 CYS A O 1
ATOM 1366 N N . ILE A 1 174 ? 6.115 7.098 -6.002 1.00 72.94 174 ILE A N 1
ATOM 1367 C CA . ILE A 1 174 ? 5.664 7.669 -7.279 1.00 72.94 174 ILE A CA 1
ATOM 1368 C C . ILE A 1 174 ? 6.868 8.111 -8.116 1.00 72.94 174 ILE A C 1
ATOM 1370 O O . ILE A 1 174 ? 7.013 7.674 -9.256 1.00 72.94 174 ILE A O 1
ATOM 1374 N N . LEU A 1 175 ? 7.759 8.921 -7.539 1.00 75.88 175 LEU A N 1
ATOM 1375 C CA . LEU A 1 175 ? 8.926 9.456 -8.248 1.00 75.88 175 LEU A CA 1
ATOM 1376 C C . LEU A 1 175 ? 9.880 8.351 -8.706 1.00 75.88 175 LEU A C 1
ATOM 1378 O O . LEU A 1 175 ? 10.299 8.337 -9.863 1.00 75.88 175 LEU A O 1
ATOM 1382 N N . VAL A 1 176 ? 10.178 7.401 -7.819 1.00 74.25 176 VAL A N 1
ATOM 1383 C CA . VAL A 1 176 ? 11.046 6.263 -8.129 1.00 74.25 176 VAL A CA 1
ATOM 1384 C C . VAL A 1 176 ? 10.410 5.400 -9.220 1.00 74.25 176 VAL A C 1
ATOM 1386 O O . VAL A 1 176 ? 11.079 5.084 -10.194 1.00 74.25 176 VAL A O 1
ATOM 1389 N N . THR A 1 177 ? 9.111 5.097 -9.146 1.00 73.31 177 THR A N 1
ATOM 1390 C CA . THR A 1 177 ? 8.408 4.320 -10.189 1.00 73.31 177 THR A CA 1
ATOM 1391 C C . THR A 1 177 ? 8.504 4.999 -11.558 1.00 73.31 177 THR A C 1
ATOM 1393 O O . THR A 1 177 ? 8.811 4.338 -12.552 1.00 73.31 177 THR A O 1
ATOM 1396 N N . GLY A 1 178 ? 8.290 6.317 -11.615 1.00 74.94 178 GLY A N 1
ATOM 1397 C CA . GLY A 1 178 ? 8.400 7.092 -12.851 1.00 74.94 178 GLY A CA 1
ATOM 1398 C C . GLY A 1 178 ? 9.813 7.080 -13.430 1.00 74.94 178 GLY A C 1
ATOM 1399 O O . GLY A 1 178 ? 9.996 6.772 -14.607 1.00 74.94 178 GLY A O 1
ATOM 1400 N N . TYR A 1 179 ? 10.819 7.343 -12.591 1.00 78.00 179 TYR A N 1
ATOM 1401 C CA . TYR A 1 179 ? 12.226 7.314 -12.997 1.00 78.00 179 TYR A CA 1
ATOM 1402 C C . TYR A 1 179 ? 12.634 5.940 -13.541 1.00 78.00 179 TYR A C 1
ATOM 1404 O O . TYR A 1 179 ? 13.194 5.833 -14.631 1.00 78.00 179 TYR A O 1
ATOM 1412 N N . LEU A 1 180 ? 12.304 4.879 -12.808 1.00 74.69 180 LEU A N 1
ATOM 1413 C CA . LEU A 1 180 ? 12.649 3.512 -13.172 1.00 74.69 180 LEU A CA 1
ATOM 1414 C C . LEU A 1 180 ? 11.957 3.061 -14.468 1.00 74.69 180 LEU A C 1
ATOM 1416 O O . LEU A 1 180 ? 12.586 2.430 -15.318 1.00 74.69 180 LEU A O 1
ATOM 1420 N N . THR A 1 181 ? 10.691 3.444 -14.660 1.00 75.00 181 THR A N 1
ATOM 1421 C CA . THR A 1 181 ? 9.960 3.198 -15.914 1.00 75.00 181 THR A CA 1
ATOM 1422 C C . THR A 1 181 ? 10.618 3.929 -17.081 1.00 75.00 181 THR A C 1
ATOM 1424 O O . THR A 1 181 ? 10.850 3.327 -18.128 1.00 75.00 181 THR A O 1
ATOM 1427 N N . TYR A 1 182 ? 10.961 5.209 -16.902 1.00 80.12 182 TYR A N 1
ATOM 1428 C CA . TYR A 1 182 ? 11.651 5.996 -17.922 1.00 80.12 182 TYR A CA 1
ATOM 1429 C C . TYR A 1 182 ? 12.968 5.343 -18.349 1.00 80.12 182 TYR A C 1
ATOM 1431 O O . TYR A 1 182 ? 13.189 5.121 -19.539 1.00 80.12 182 TYR A O 1
ATOM 1439 N N . ARG A 1 183 ? 13.808 4.961 -17.380 1.00 76.94 183 ARG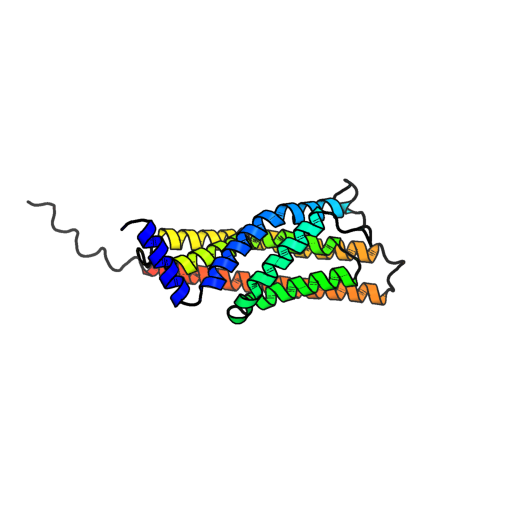 A N 1
ATOM 1440 C CA . ARG A 1 183 ? 15.100 4.307 -17.636 1.00 76.94 183 ARG A CA 1
ATOM 1441 C C . ARG A 1 183 ? 14.946 2.993 -18.390 1.00 76.94 183 ARG A C 1
ATOM 1443 O O . ARG A 1 183 ? 15.716 2.722 -19.307 1.00 76.94 183 ARG A O 1
ATOM 1450 N N . LEU A 1 184 ? 13.942 2.196 -18.038 1.00 72.75 184 LEU A N 1
ATOM 1451 C CA . LEU A 1 184 ? 13.662 0.951 -18.739 1.00 72.75 184 LEU A CA 1
ATOM 1452 C C . LEU A 1 184 ? 13.218 1.194 -20.186 1.00 72.75 184 LEU A C 1
ATOM 1454 O O . LEU A 1 184 ? 13.752 0.571 -21.100 1.00 72.75 184 LEU A O 1
ATOM 1458 N N . VAL A 1 185 ? 12.269 2.105 -20.405 1.00 76.75 185 VAL A N 1
ATOM 1459 C CA . VAL A 1 185 ? 11.800 2.473 -21.750 1.00 76.75 185 VAL A CA 1
ATOM 1460 C C . VAL A 1 185 ? 12.948 3.009 -22.607 1.00 76.75 185 VAL A C 1
ATOM 1462 O O . VAL A 1 185 ? 13.024 2.727 -23.806 1.00 76.75 185 VAL A O 1
ATOM 1465 N N . GLU A 1 186 ? 13.851 3.776 -22.000 1.00 78.62 186 GLU A N 1
ATOM 1466 C CA . GLU A 1 186 ? 15.028 4.305 -22.673 1.00 78.62 186 GLU A CA 1
ATOM 1467 C C . GLU A 1 186 ? 16.039 3.216 -23.033 1.00 78.62 186 GLU A C 1
ATOM 1469 O O . GLU A 1 186 ? 16.677 3.313 -24.075 1.00 78.62 186 GLU A O 1
ATOM 1474 N N . ALA A 1 187 ? 16.178 2.176 -22.224 1.00 72.19 187 ALA A N 1
ATOM 1475 C CA . ALA A 1 187 ? 17.106 1.096 -22.518 1.00 72.19 187 ALA A CA 1
ATOM 1476 C C . ALA A 1 187 ? 16.573 0.058 -23.500 1.00 72.19 187 ALA A C 1
ATOM 1478 O O . ALA A 1 187 ? 17.361 -0.608 -24.158 1.00 72.19 187 ALA A O 1
ATOM 1479 N N . ARG A 1 188 ? 15.248 -0.064 -23.620 1.00 72.19 188 ARG A N 1
ATOM 1480 C CA . ARG A 1 188 ? 14.581 -1.057 -24.474 1.00 72.19 188 ARG A CA 1
ATOM 1481 C C . ARG A 1 188 ? 14.104 -0.464 -25.803 1.00 72.19 188 ARG A C 1
ATOM 1483 O O . ARG A 1 188 ? 13.015 -0.780 -26.286 1.00 72.19 188 ARG A O 1
ATOM 1490 N N . LYS A 1 189 ? 14.887 0.455 -26.393 1.00 79.19 189 LYS A N 1
ATOM 1491 C CA . LYS A 1 189 ? 14.551 1.073 -27.700 1.00 79.19 189 LYS A CA 1
ATOM 1492 C C . LYS A 1 189 ? 14.557 0.055 -28.843 1.00 79.19 189 LYS A C 1
ATOM 1494 O O . LYS A 1 189 ? 13.955 0.327 -29.875 1.00 79.19 189 LYS A O 1
ATOM 1499 N N . ASP A 1 190 ? 15.260 -1.051 -28.640 1.00 74.44 190 ASP A N 1
ATOM 1500 C CA . ASP A 1 190 ? 15.409 -2.205 -29.522 1.00 74.44 190 ASP A CA 1
ATOM 1501 C C . ASP A 1 190 ? 14.154 -3.087 -29.567 1.00 74.44 190 ASP A C 1
ATOM 1503 O O . ASP A 1 190 ? 13.844 -3.652 -30.609 1.00 74.44 190 ASP A O 1
ATOM 1507 N N . ILE A 1 191 ? 13.410 -3.171 -28.460 1.00 70.38 191 ILE A N 1
ATOM 1508 C CA . ILE A 1 191 ? 12.266 -4.088 -28.322 1.00 70.38 191 ILE A CA 1
ATOM 1509 C C . ILE A 1 191 ? 10.926 -3.370 -28.452 1.00 70.38 191 ILE A C 1
ATOM 1511 O O . ILE A 1 191 ? 9.957 -3.943 -28.951 1.00 70.38 191 ILE A O 1
ATOM 1515 N N . TRP A 1 192 ? 10.853 -2.099 -28.059 1.00 75.12 192 TRP A N 1
ATOM 1516 C CA . TRP A 1 192 ? 9.620 -1.328 -28.161 1.00 75.12 192 TRP A CA 1
ATOM 1517 C C . TRP A 1 192 ? 9.675 -0.294 -29.277 1.00 75.12 192 TRP A C 1
ATOM 1519 O O . TRP A 1 192 ? 10.519 0.613 -29.299 1.00 75.12 192 TRP A O 1
ATOM 1529 N N . SER A 1 193 ? 8.677 -0.368 -30.162 1.00 82.88 193 SER A N 1
ATOM 1530 C CA . SER A 1 193 ? 8.429 0.671 -31.156 1.00 82.88 193 SER A CA 1
ATOM 1531 C C . SER A 1 193 ? 8.325 2.040 -30.479 1.00 82.88 193 SER A C 1
ATOM 1533 O O . SER A 1 193 ? 7.983 2.176 -29.299 1.00 82.88 193 SER A O 1
ATOM 1535 N N . ARG A 1 194 ? 8.640 3.101 -31.224 1.00 81.50 194 ARG A N 1
ATOM 1536 C CA . ARG A 1 194 ? 8.598 4.466 -30.687 1.00 81.50 194 ARG A CA 1
ATOM 1537 C C . ARG A 1 194 ? 7.215 4.813 -30.114 1.00 81.50 194 ARG A C 1
ATOM 1539 O O . ARG A 1 194 ? 7.141 5.422 -29.052 1.00 81.50 194 ARG A O 1
ATOM 1546 N N . SER A 1 195 ? 6.142 4.385 -30.781 1.00 76.31 195 SER A N 1
ATOM 1547 C CA . SER A 1 195 ? 4.762 4.578 -30.321 1.00 76.31 195 SER A CA 1
ATOM 1548 C C . SER A 1 195 ? 4.454 3.796 -29.042 1.00 76.31 195 SER A C 1
ATOM 1550 O O . SER A 1 195 ? 3.882 4.370 -28.119 1.00 76.31 195 SER A O 1
ATOM 1552 N N . ALA A 1 196 ? 4.895 2.537 -28.937 1.00 75.06 196 ALA A N 1
ATOM 1553 C CA . ALA A 1 196 ? 4.719 1.731 -27.728 1.00 75.06 196 ALA A CA 1
ATOM 1554 C C . ALA A 1 196 ? 5.424 2.362 -26.517 1.00 75.06 196 ALA A C 1
ATOM 1556 O O . ALA A 1 196 ? 4.844 2.466 -25.440 1.00 75.06 196 ALA A O 1
ATOM 1557 N N . ARG A 1 197 ? 6.642 2.882 -26.707 1.00 79.38 197 ARG A N 1
ATOM 1558 C CA . ARG A 1 197 ? 7.393 3.575 -25.649 1.00 79.38 197 ARG A CA 1
ATOM 1559 C C . ARG A 1 197 ? 6.667 4.809 -25.121 1.00 79.38 197 ARG A C 1
ATOM 1561 O O . ARG A 1 197 ? 6.569 4.978 -23.908 1.00 79.38 197 ARG A O 1
ATOM 1568 N N . TYR A 1 198 ? 6.135 5.648 -26.010 1.00 79.50 198 TYR A N 1
ATOM 1569 C CA . TYR A 1 198 ? 5.343 6.804 -25.589 1.00 79.50 198 TYR A CA 1
ATOM 1570 C C . TYR A 1 198 ? 4.066 6.380 -24.865 1.00 79.50 198 TYR A C 1
ATOM 1572 O O . TYR A 1 198 ? 3.773 6.941 -23.817 1.00 79.50 198 TYR A O 1
ATOM 1580 N N . ALA A 1 199 ? 3.363 5.354 -25.352 1.00 74.31 199 ALA A N 1
ATOM 1581 C CA . ALA A 1 199 ? 2.158 4.851 -24.699 1.00 74.31 199 ALA A CA 1
ATOM 1582 C C . ALA A 1 199 ? 2.427 4.371 -23.261 1.00 74.31 199 ALA A C 1
ATOM 1584 O O . ALA A 1 199 ? 1.691 4.744 -22.349 1.00 74.31 199 ALA A O 1
ATOM 1585 N N . VAL A 1 200 ? 3.511 3.615 -23.037 1.00 74.81 200 VAL A N 1
ATOM 1586 C CA . VAL A 1 200 ? 3.904 3.136 -21.698 1.00 74.81 200 VAL A CA 1
ATOM 1587 C C . VAL A 1 200 ? 4.250 4.295 -20.766 1.00 74.81 200 VAL A C 1
ATOM 1589 O O . VAL A 1 200 ? 3.769 4.336 -19.634 1.00 74.81 200 VAL A O 1
ATOM 1592 N N . LEU A 1 201 ? 5.049 5.258 -21.236 1.00 80.06 201 LEU A N 1
ATOM 1593 C CA . LEU A 1 201 ? 5.394 6.433 -20.434 1.00 80.06 201 LEU A CA 1
ATOM 1594 C C . LEU A 1 201 ? 4.148 7.243 -20.089 1.00 80.06 201 LEU A C 1
ATOM 1596 O O . LEU A 1 201 ? 3.933 7.541 -18.918 1.00 80.06 201 LEU A O 1
ATOM 1600 N N . THR A 1 202 ? 3.306 7.555 -21.076 1.00 79.75 202 THR A N 1
ATOM 1601 C CA . THR A 1 202 ? 2.054 8.285 -20.861 1.00 79.75 202 THR A CA 1
ATOM 1602 C C . THR A 1 202 ? 1.172 7.565 -19.849 1.00 79.75 202 THR A C 1
ATOM 1604 O O . THR A 1 202 ? 0.722 8.199 -18.902 1.00 79.75 202 THR A O 1
ATOM 1607 N N . TRP A 1 203 ? 0.991 6.248 -19.977 1.00 74.75 203 TRP A N 1
ATOM 1608 C CA . TRP A 1 203 ? 0.205 5.449 -19.037 1.00 74.75 203 TRP A CA 1
ATOM 1609 C C . TRP A 1 203 ? 0.735 5.538 -17.601 1.00 74.75 203 TRP A C 1
ATOM 1611 O O . TRP A 1 203 ? -0.021 5.848 -16.676 1.00 74.75 203 TRP A O 1
ATOM 1621 N N . VAL A 1 204 ? 2.041 5.333 -17.403 1.00 74.69 204 VAL A N 1
ATOM 1622 C CA . VAL A 1 204 ? 2.656 5.407 -16.070 1.00 74.69 204 VAL A CA 1
ATOM 1623 C C . VAL A 1 204 ? 2.564 6.820 -15.497 1.00 74.69 204 VAL A C 1
ATOM 1625 O O . VAL A 1 204 ? 2.176 6.974 -14.339 1.00 74.69 204 VAL A O 1
ATOM 1628 N N . PHE A 1 205 ? 2.820 7.860 -16.294 1.00 78.19 205 PHE A N 1
ATOM 1629 C CA . PHE A 1 205 ? 2.653 9.247 -15.852 1.00 78.19 205 PHE A CA 1
ATOM 1630 C C . PHE A 1 205 ? 1.198 9.571 -15.494 1.00 78.19 205 PHE A C 1
ATOM 1632 O O . PHE A 1 205 ? 0.955 10.223 -14.478 1.00 78.19 205 PHE A O 1
ATOM 1639 N N . THR A 1 206 ? 0.219 9.080 -16.257 1.00 77.50 206 THR A N 1
ATOM 1640 C CA . THR A 1 206 ? -1.205 9.230 -15.930 1.00 77.50 206 THR A CA 1
ATOM 1641 C C . THR A 1 206 ? -1.532 8.575 -14.589 1.00 77.50 206 THR A C 1
ATOM 1643 O O . THR A 1 206 ? -2.149 9.220 -13.739 1.00 77.50 206 THR A O 1
ATOM 1646 N N . ILE A 1 207 ? -1.065 7.345 -14.345 1.00 71.06 207 ILE A N 1
ATOM 1647 C CA . ILE A 1 207 ? -1.237 6.671 -13.048 1.00 71.06 207 ILE A CA 1
ATOM 1648 C C . ILE A 1 207 ? -0.587 7.484 -11.925 1.00 71.06 207 ILE A C 1
ATOM 1650 O O . ILE A 1 207 ? -1.208 7.679 -10.883 1.00 71.06 207 ILE A O 1
ATOM 1654 N N . MET A 1 208 ? 0.628 8.000 -12.127 1.00 78.06 208 MET A N 1
ATOM 1655 C CA . MET A 1 208 ? 1.326 8.823 -11.134 1.00 78.06 208 MET A CA 1
ATOM 1656 C C . MET A 1 208 ? 0.556 10.104 -10.796 1.00 78.06 208 MET A C 1
ATOM 1658 O O . MET A 1 208 ? 0.456 10.456 -9.621 1.00 78.06 208 MET A O 1
ATOM 1662 N N . ILE A 1 209 ? -0.012 10.785 -11.797 1.00 77.06 209 ILE A N 1
ATOM 1663 C CA . ILE A 1 209 ? -0.819 11.997 -11.599 1.00 77.06 209 ILE A CA 1
ATOM 1664 C C . ILE A 1 209 ? -2.091 11.666 -10.817 1.00 77.06 209 ILE A C 1
ATOM 1666 O O . ILE A 1 209 ? -2.386 12.328 -9.821 1.00 77.06 209 ILE A O 1
ATOM 1670 N N . ILE A 1 210 ? -2.821 10.624 -11.227 1.00 73.69 210 ILE A N 1
ATOM 1671 C CA . ILE A 1 210 ? -4.047 10.183 -10.547 1.00 73.69 210 ILE A CA 1
ATOM 1672 C C . ILE A 1 210 ? -3.734 9.792 -9.100 1.00 73.69 210 ILE A C 1
ATOM 1674 O O . ILE A 1 210 ? -4.425 10.218 -8.171 1.00 73.69 210 ILE A O 1
ATOM 1678 N N . TRP A 1 211 ? -2.664 9.025 -8.888 1.00 72.56 211 TRP A N 1
ATOM 1679 C CA . TRP A 1 211 ? -2.270 8.573 -7.562 1.00 72.56 211 TRP A CA 1
ATOM 1680 C C . TRP A 1 211 ? -1.801 9.733 -6.681 1.00 72.56 211 TRP A C 1
ATOM 1682 O O . TRP A 1 211 ? -2.228 9.837 -5.533 1.00 72.56 211 TRP A O 1
ATOM 1692 N N . GLY A 1 212 ? -1.010 10.663 -7.222 1.00 74.06 212 GLY A N 1
ATOM 1693 C CA . GLY A 1 212 ? -0.592 11.883 -6.533 1.00 74.06 212 GLY A CA 1
ATOM 1694 C C . GLY A 1 212 ? -1.778 12.767 -6.138 1.00 74.06 212 GLY A C 1
ATOM 1695 O O . GLY A 1 212 ? -1.874 13.192 -4.985 1.00 74.06 212 GLY A O 1
ATOM 1696 N N . ALA A 1 213 ? -2.731 12.983 -7.050 1.00 76.69 213 ALA A N 1
ATOM 1697 C CA . ALA A 1 213 ? -3.961 13.722 -6.766 1.00 76.69 213 ALA A CA 1
ATOM 1698 C C . ALA A 1 213 ? -4.786 13.048 -5.659 1.00 76.69 213 ALA A C 1
ATOM 1700 O O . ALA A 1 213 ? -5.287 13.720 -4.751 1.00 76.69 213 ALA A O 1
ATOM 1701 N N . TRP A 1 214 ? -4.877 11.716 -5.683 1.00 76.06 214 TRP A N 1
ATOM 1702 C CA . TRP A 1 214 ? -5.544 10.949 -4.638 1.00 76.06 214 TRP A CA 1
ATOM 1703 C C . TRP A 1 214 ? -4.822 11.059 -3.285 1.00 76.06 214 TRP A C 1
ATOM 1705 O O . TRP A 1 214 ? -5.490 11.288 -2.278 1.00 76.06 214 TRP A O 1
ATOM 1715 N N . ILE A 1 215 ? -3.483 11.000 -3.238 1.00 72.75 215 ILE A N 1
ATOM 1716 C CA . ILE A 1 215 ? -2.710 11.203 -1.997 1.00 72.75 215 ILE A CA 1
ATOM 1717 C C . ILE A 1 215 ? -2.988 12.597 -1.429 1.00 72.75 215 ILE A C 1
ATOM 1719 O O . ILE A 1 215 ? -3.290 12.730 -0.244 1.00 72.75 215 ILE A O 1
ATOM 1723 N N . VAL A 1 216 ? -2.945 13.641 -2.263 1.00 76.12 216 VAL A N 1
ATOM 1724 C CA . VAL A 1 216 ? -3.252 15.015 -1.836 1.00 76.12 216 VAL A CA 1
ATOM 1725 C C . VAL A 1 216 ? -4.682 15.115 -1.301 1.00 76.12 216 VAL A C 1
ATOM 1727 O O . VAL A 1 216 ? -4.905 15.720 -0.251 1.00 76.12 216 VAL A O 1
ATOM 1730 N N . SER A 1 217 ? -5.652 14.506 -1.984 1.00 77.25 217 SER A N 1
ATOM 1731 C CA . SER A 1 217 ? -7.051 14.471 -1.544 1.00 77.25 217 SER A CA 1
ATOM 1732 C C . SER A 1 217 ? -7.211 13.752 -0.199 1.00 77.25 217 SER A C 1
ATOM 1734 O O . SER A 1 217 ? -7.834 14.286 0.723 1.00 77.25 217 SER A O 1
ATOM 1736 N N . TYR A 1 218 ? -6.570 12.591 -0.036 1.00 73.75 218 TYR A N 1
ATOM 1737 C CA . TYR A 1 218 ? -6.546 11.823 1.207 1.00 73.75 218 TYR A CA 1
ATOM 1738 C C . TYR A 1 218 ? -5.941 12.627 2.364 1.00 73.75 218 TYR A C 1
ATOM 1740 O O . TYR A 1 218 ? -6.533 12.706 3.443 1.00 73.75 218 TYR A O 1
ATOM 1748 N N . LEU A 1 219 ? -4.795 13.277 2.141 1.00 74.44 219 LEU A N 1
ATOM 1749 C CA . LEU A 1 219 ? -4.136 14.117 3.141 1.00 74.44 219 LEU A CA 1
ATOM 1750 C C . LEU A 1 219 ? -5.004 15.319 3.529 1.00 74.44 219 LEU A C 1
ATOM 1752 O O . LEU A 1 219 ? -5.142 15.613 4.718 1.00 74.44 219 LEU A O 1
ATOM 1756 N N . LYS A 1 220 ? -5.652 15.975 2.557 1.00 77.88 220 LYS A N 1
ATOM 1757 C CA . LYS A 1 220 ? -6.608 17.064 2.814 1.00 77.88 220 LYS A CA 1
ATOM 1758 C C . LYS A 1 220 ? -7.805 16.582 3.633 1.00 77.88 220 LYS A C 1
ATOM 1760 O O . LYS A 1 220 ? -8.203 17.253 4.584 1.00 77.88 220 LYS A O 1
ATOM 1765 N N . ASP A 1 221 ? -8.383 15.428 3.306 1.00 76.88 221 ASP A N 1
ATOM 1766 C CA . ASP A 1 221 ? -9.501 14.855 4.063 1.00 76.88 221 ASP A CA 1
ATOM 1767 C C . ASP A 1 221 ? -9.102 14.501 5.502 1.00 76.88 221 ASP A C 1
ATOM 1769 O O . ASP A 1 221 ? -9.777 14.901 6.455 1.00 76.88 221 ASP A O 1
ATOM 1773 N N . LYS A 1 222 ? -7.964 13.823 5.684 1.00 72.06 222 LYS A N 1
ATOM 1774 C CA . LYS A 1 222 ? -7.449 13.472 7.012 1.00 72.06 222 LYS A CA 1
ATOM 1775 C C . LYS A 1 222 ? -7.095 14.702 7.840 1.00 72.06 222 LYS A C 1
ATOM 1777 O O . LYS A 1 222 ? -7.471 14.753 9.007 1.00 72.06 222 LYS A O 1
ATOM 1782 N N . SER A 1 223 ? -6.453 15.704 7.242 1.00 73.00 223 SER A N 1
ATOM 1783 C CA . SER A 1 223 ? -6.138 16.973 7.905 1.00 73.00 223 SER A CA 1
ATOM 1784 C C . SER A 1 223 ? -7.407 17.702 8.360 1.00 73.00 223 SER A C 1
ATOM 1786 O O . SER A 1 223 ? -7.514 18.080 9.526 1.00 73.00 223 SER A O 1
ATOM 1788 N N . ARG A 1 224 ? -8.439 17.795 7.502 1.00 78.56 224 ARG A N 1
ATOM 1789 C CA . ARG A 1 224 ? -9.743 18.377 7.879 1.00 78.56 224 ARG A CA 1
ATOM 1790 C C . ARG A 1 224 ? -10.403 17.626 9.035 1.00 78.56 224 ARG A C 1
ATOM 1792 O O . ARG A 1 224 ? -10.912 18.260 9.956 1.00 78.56 224 ARG A O 1
ATOM 1799 N N . LYS A 1 225 ? -10.390 16.290 9.011 1.00 72.44 225 LYS A N 1
ATOM 1800 C CA . LYS A 1 225 ? -10.956 15.454 10.086 1.00 72.44 225 LYS A CA 1
ATOM 1801 C C . LYS A 1 225 ? -10.191 15.614 11.401 1.00 72.44 225 LYS A C 1
ATOM 1803 O O . LYS A 1 225 ? -10.820 15.715 12.449 1.00 72.44 225 LYS A O 1
ATOM 1808 N N . LEU A 1 226 ? -8.861 15.694 11.350 1.00 68.69 226 LEU A N 1
ATOM 1809 C CA . LEU A 1 226 ? -8.023 15.946 12.525 1.00 68.69 226 LEU A CA 1
ATOM 1810 C C . LEU A 1 226 ? -8.231 17.355 13.091 1.00 68.69 226 LEU A C 1
ATOM 1812 O O . LEU A 1 226 ? -8.287 17.501 14.310 1.00 68.69 226 LEU A O 1
ATOM 1816 N N . LYS A 1 227 ? -8.399 18.368 12.230 1.00 72.81 227 LYS A N 1
ATOM 1817 C CA . LYS A 1 227 ? -8.714 19.743 12.641 1.00 72.81 227 LYS A CA 1
ATOM 1818 C C . LYS A 1 227 ? -10.064 19.809 13.360 1.00 72.81 227 LYS A C 1
ATOM 1820 O O . LYS A 1 227 ? -10.106 20.261 14.498 1.00 72.81 227 LYS A O 1
ATOM 1825 N N . LYS A 1 228 ? -11.121 19.240 12.767 1.00 69.88 228 LYS A N 1
ATOM 1826 C CA . LYS A 1 228 ? -12.454 19.153 13.395 1.00 69.88 228 LYS A CA 1
ATOM 1827 C C . LYS A 1 228 ? -12.431 18.395 14.725 1.00 69.88 228 LYS A C 1
ATOM 1829 O O . LYS A 1 228 ? -13.059 18.823 15.685 1.00 69.88 228 LYS A O 1
ATOM 1834 N N . ALA A 1 229 ? -11.683 17.293 14.807 1.00 61.84 229 ALA A N 1
ATOM 1835 C CA . ALA A 1 229 ? -11.522 16.549 16.058 1.00 61.84 229 ALA A CA 1
ATOM 1836 C C . ALA A 1 229 ? -10.745 17.352 17.120 1.00 61.84 229 ALA A C 1
ATOM 1838 O O . ALA A 1 229 ? -11.041 17.253 18.307 1.00 61.84 229 ALA A O 1
ATOM 1839 N N . GLY A 1 230 ? -9.760 18.158 16.709 1.00 58.81 230 GLY A N 1
ATOM 1840 C CA . GLY A 1 230 ? -9.043 19.084 17.587 1.00 58.81 230 GLY A CA 1
ATOM 1841 C C . GLY A 1 230 ? -9.938 20.199 18.130 1.00 58.81 230 GLY A C 1
ATOM 1842 O O . GLY A 1 230 ? -9.895 20.473 19.324 1.00 58.81 230 GLY A O 1
ATOM 1843 N N . GLU A 1 231 ? -10.787 20.779 17.280 1.00 59.84 231 GLU A N 1
ATOM 1844 C CA . GLU A 1 231 ? -11.778 21.798 17.655 1.00 59.84 231 GLU A CA 1
ATOM 1845 C C . GLU A 1 231 ? -12.839 21.229 18.615 1.00 59.84 231 GLU A C 1
ATOM 1847 O O . GLU A 1 231 ? -13.145 21.851 19.628 1.00 59.84 231 GLU A O 1
ATOM 1852 N N . GLN A 1 232 ? -13.320 20.003 18.376 1.00 52.00 232 GLN A N 1
ATOM 1853 C CA . GLN A 1 232 ? -14.251 19.306 19.278 1.00 52.00 232 GLN A CA 1
ATOM 1854 C C . GLN A 1 232 ? -13.616 18.922 20.624 1.00 52.00 232 GLN A C 1
ATOM 1856 O O . GLN A 1 232 ? -14.261 19.042 21.659 1.00 52.00 232 GLN A O 1
ATOM 1861 N N . CYS A 1 233 ? -12.349 18.495 20.661 1.00 43.50 233 CYS A N 1
ATOM 1862 C CA . CYS A 1 233 ? -11.647 18.275 21.933 1.00 43.50 233 CYS A CA 1
ATOM 1863 C C . CYS A 1 233 ? -11.333 19.589 22.671 1.00 43.50 233 CYS A C 1
ATOM 1865 O O . CYS A 1 233 ? -11.255 19.584 23.898 1.00 43.50 233 CYS A O 1
ATOM 1867 N N . GLY A 1 234 ? -11.163 20.698 21.944 1.00 41.22 234 GLY A N 1
ATOM 1868 C CA . GLY A 1 234 ? -11.007 22.040 22.507 1.00 41.22 234 GLY A CA 1
ATOM 1869 C C . GLY A 1 234 ? -12.299 22.582 23.121 1.00 41.22 234 GLY A C 1
ATOM 1870 O O . GLY A 1 234 ? -12.248 23.170 24.194 1.00 41.22 234 GLY A O 1
ATOM 1871 N N . SER A 1 235 ? -13.462 22.306 22.517 1.00 35.72 235 SER A N 1
ATOM 1872 C CA . SER A 1 235 ? -14.762 22.742 23.055 1.00 35.72 235 SER A CA 1
ATOM 1873 C C . SER A 1 235 ? -15.222 21.960 24.295 1.00 35.72 235 SER A C 1
ATOM 1875 O O . SER A 1 235 ? -16.164 22.378 24.960 1.00 35.72 235 SER A O 1
ATOM 1877 N N . VAL A 1 236 ? -14.567 20.842 24.635 1.00 39.59 236 VAL A N 1
ATOM 1878 C CA . VAL A 1 236 ? -14.805 20.089 25.887 1.00 39.59 236 VAL A CA 1
ATOM 1879 C C . VAL A 1 236 ? -14.026 20.691 27.075 1.00 39.59 236 VAL A C 1
ATOM 1881 O O . VAL A 1 236 ? -14.203 20.273 28.216 1.00 39.59 236 VAL A O 1
ATOM 1884 N N . LYS A 1 237 ? -13.220 21.741 26.863 1.00 42.72 237 LYS A N 1
ATOM 1885 C CA . LYS A 1 237 ? -12.728 22.610 27.942 1.00 42.72 237 LYS A CA 1
ATOM 1886 C C . LYS A 1 237 ? -13.441 23.958 27.880 1.00 42.72 237 LYS A C 1
ATOM 1888 O O . LYS A 1 237 ? -13.061 24.804 27.085 1.00 42.72 237 LYS A O 1
ATOM 1893 N N . MET A 1 238 ? -14.445 24.104 28.751 1.00 35.78 238 MET A N 1
ATOM 1894 C CA . MET A 1 238 ? -14.933 25.329 29.432 1.00 35.78 238 MET A CA 1
ATOM 1895 C C . MET A 1 238 ? -16.441 25.256 29.754 1.00 35.78 238 MET A C 1
ATOM 1897 O O . MET A 1 238 ? -17.140 26.258 29.722 1.00 35.78 238 MET A O 1
ATOM 1901 N N . VAL A 1 239 ? -16.959 24.079 30.121 1.00 38.44 239 VAL A N 1
ATOM 1902 C CA . VAL A 1 239 ? -18.199 23.978 30.907 1.00 38.44 239 VAL A CA 1
ATOM 1903 C C . VAL A 1 239 ? -17.927 22.974 32.021 1.00 38.44 239 VAL A C 1
ATOM 1905 O O . VAL A 1 239 ? -17.956 21.771 31.790 1.00 38.44 239 VAL A O 1
ATOM 1908 N N . GLY A 1 240 ? -17.562 23.467 33.208 1.00 40.91 240 GLY A N 1
ATOM 1909 C CA . GLY A 1 240 ? -17.434 22.619 34.399 1.00 40.91 240 GLY A CA 1
ATOM 1910 C C . GLY A 1 240 ? -16.169 22.774 35.242 1.00 40.91 240 GLY A C 1
ATOM 1911 O O . GLY A 1 240 ? -15.684 21.767 35.731 1.00 40.91 240 GLY A O 1
ATOM 1912 N N . VAL A 1 241 ? -15.635 23.987 35.442 1.00 39.62 241 VAL A N 1
ATOM 1913 C CA . VAL A 1 241 ? -14.849 24.326 36.655 1.00 39.62 241 VAL A CA 1
ATOM 1914 C C . VAL A 1 241 ? -15.079 25.804 37.016 1.00 39.62 241 VAL A C 1
ATOM 1916 O O . VAL A 1 241 ? -14.157 26.605 37.083 1.00 39.62 241 VAL A O 1
ATOM 1919 N N . ALA A 1 242 ? -16.339 26.199 37.184 1.00 36.88 242 ALA A N 1
ATOM 1920 C CA . ALA A 1 242 ? -16.698 27.495 37.762 1.00 36.88 242 ALA A CA 1
ATOM 1921 C C . ALA A 1 242 ? -17.961 27.296 38.604 1.00 36.88 242 ALA A C 1
ATOM 1923 O O . ALA A 1 242 ? -19.071 27.535 38.145 1.00 36.88 242 ALA A O 1
ATOM 1924 N N . GLY A 1 243 ? -17.795 26.727 39.798 1.00 36.12 243 GLY A N 1
ATOM 1925 C CA . GLY A 1 243 ? -18.920 26.501 40.710 1.00 36.12 243 GLY A CA 1
ATOM 1926 C C . GLY A 1 243 ? -18.669 25.506 41.840 1.00 36.12 243 GLY A C 1
ATOM 1927 O O . GLY A 1 243 ? -19.597 24.804 42.221 1.00 36.12 243 GLY A O 1
ATOM 1928 N N . GLY A 1 244 ? -17.440 25.378 42.354 1.00 32.72 244 GLY A N 1
ATOM 1929 C CA . GLY A 1 244 ? -17.174 24.378 43.397 1.00 32.72 244 GLY A CA 1
ATOM 1930 C C . GLY A 1 244 ? -15.883 24.523 44.197 1.00 32.72 244 GLY A C 1
ATOM 1931 O O . GLY A 1 244 ? -15.477 23.562 44.837 1.00 32.72 244 GLY A O 1
ATOM 1932 N N . THR A 1 245 ? -15.229 25.685 44.182 1.00 33.91 245 THR A N 1
ATOM 1933 C CA . THR A 1 245 ? -14.004 25.939 44.969 1.00 33.91 245 THR A CA 1
ATOM 1934 C C . THR A 1 245 ? -14.135 27.185 45.843 1.00 33.91 245 THR A C 1
ATOM 1936 O O . THR A 1 245 ? -13.211 27.974 45.958 1.00 33.91 245 THR A O 1
ATOM 1939 N N . GLU A 1 246 ? -15.287 27.343 46.497 1.00 33.69 246 GLU A N 1
ATOM 1940 C CA . GLU A 1 246 ? -15.465 28.243 47.645 1.00 33.69 246 GLU A CA 1
ATOM 1941 C C . GLU A 1 246 ? -16.296 27.540 48.724 1.00 33.69 246 GLU A C 1
ATOM 1943 O O . GLU A 1 246 ? -17.463 27.844 48.942 1.00 33.69 246 GLU A O 1
ATOM 1948 N N . ARG A 1 247 ? -15.712 26.520 49.358 1.00 35.12 247 ARG A N 1
ATOM 1949 C CA . ARG A 1 247 ? -16.065 26.041 50.708 1.00 35.12 247 ARG A CA 1
ATOM 1950 C C . ARG A 1 247 ? -15.164 24.861 51.042 1.00 35.12 247 ARG A C 1
ATOM 1952 O O . ARG A 1 247 ? -15.572 23.723 50.889 1.00 35.12 247 ARG A O 1
ATOM 1959 N N . LEU A 1 248 ? -13.916 25.134 51.416 1.00 35.41 248 LEU A N 1
ATOM 1960 C CA . LEU A 1 248 ? -13.064 24.205 52.184 1.00 35.41 248 LEU A CA 1
ATOM 1961 C C . LEU A 1 248 ? -11.829 24.923 52.769 1.00 35.41 248 LEU A C 1
ATOM 1963 O O . LEU A 1 248 ? -10.758 24.350 52.909 1.00 35.41 248 LEU A O 1
ATOM 1967 N N . LEU A 1 249 ? -11.992 26.200 53.127 1.00 35.34 249 LEU A N 1
ATOM 1968 C CA . LEU A 1 249 ? -11.066 26.953 53.977 1.00 35.34 249 LEU A CA 1
ATOM 1969 C C . LEU A 1 249 ? -11.895 27.813 54.935 1.00 35.34 249 LEU A C 1
ATOM 1971 O O . LEU A 1 249 ? -11.995 29.025 54.764 1.00 35.34 249 LEU A O 1
ATOM 1975 N N . LYS A 1 250 ? -12.589 27.134 55.855 1.00 38.09 250 LYS A N 1
ATOM 1976 C CA . LYS A 1 250 ? -13.107 27.600 57.157 1.00 38.09 250 LYS A CA 1
ATOM 1977 C C . LYS A 1 250 ? -14.040 26.515 57.709 1.00 38.09 250 LYS A C 1
ATOM 1979 O O . LYS A 1 250 ? -15.253 26.576 57.525 1.00 38.09 250 LYS A O 1
ATOM 1984 N N . SER A 1 251 ? -13.440 25.512 58.338 1.00 36.44 251 SER A N 1
ATOM 1985 C CA . SER A 1 251 ? -14.033 24.692 59.401 1.00 36.44 251 SER A CA 1
ATOM 1986 C C . SER A 1 251 ? -12.895 24.073 60.190 1.00 36.44 251 SER A C 1
ATOM 1988 O O . SER A 1 251 ? -12.084 23.388 59.525 1.00 36.44 251 SER A O 1
#

Foldseek 3Di:
DDPVVQVVQLVVLCVVVVCVLVLVLLVLLLVLLVVLQVLLVVQLCCQQPVDVCRVLPAGDQLDDRDPSSVSNVVSVVVSVVSCPVVCVVDVPVVVVVVLLVVQVVLCVVVSNSSSNSLSSNLCSLCSLVSVLVSLVSCLVRRPPDNPDVVSVVSSLVSLVVSLVSNVVSVLVSLVSSLVNLLSNLVVVCVPDDPVRSVVSNVVSVVSSVVSVVVNVVVSVVSVVVSVVVVVVVVVVPDDPDDDPPPPDPDD

Secondary structure (DSSP, 8-state):
--HHHHHHHHHHHHHHTT-HHHHHHHHHHHHHHHHHHHHHHHHHHHHHHSSTTTTSSPP-TTPPPPHHHHHHHHHHHHHHHHHHHHHTT-HHHHHHHHHHHHHHHHHHHTT-THHHHHHHHHGGGHHHHHHHHHHHHHHHH-SS-TT-HHHHHHHHHHHHHHHHHHHHHHHHHHHHHHHHHHHHHHHTTTTS-HHHHHHHHHHHHHHHHHHHHHHHHHHHHHHHHHHHHHHHHHHTSSSSSSSS-SSSS--

pLDDT: mean 70.32, std 12.69, range [32.72, 89.38]

Organism: NCBI:txid117069

Sequence (251 aa):
MDRTALTAAFRAKLHASGKEPMYYGLLLCNLLMLIAFPFCANAFWKQWFSSPLSFLSVPNPGAPISTSGEICITMRGVMWLSELKNLQSRPALVYHHLGSIVVLLSAVHLDITGLIYLPLATLVSEVLSTFAWVIALHNEMDLRFPGNQRWALLKKNLQVANIWIYAPSRFSCILVTGYLTYRLVEARKDIWSRSARYAVLTWVFTIMIIWGAWIVSYLKDKSRKLKKAGEQCGSVKMVGVAGGTERLLKS

Radius of gyration: 23.71 Å; chains: 1; bounding box: 51×45×91 Å